Protein AF-A0A9D4TG53-F1 (afdb_monomer)

Nearest PDB structures (foldseek):
  3g8a-assembly1_A  TM=8.114E-01  e=2.431E-21  Thermus thermophilus HB8
  3g8b-assembly1_A  TM=7.994E-01  e=2.069E-20  Thermus thermophilus HB8
  3g8a-assembly3_C  TM=7.989E-01  e=4.225E-20  Thermus thermophilus HB8
  3g8a-assembly4_D  TM=7.946E-01  e=5.360E-20  Thermus thermophilus HB8
  3g89-assembly2_B  TM=7.272E-01  e=1.731E-20  Thermus thermophilus HB8

Structure (mmCIF, N/CA/C/O backbone):
data_AF-A0A9D4TG53-F1
#
_entry.id   AF-A0A9D4TG53-F1
#
loop_
_atom_site.group_PDB
_atom_site.id
_atom_site.type_symbol
_atom_site.label_atom_id
_atom_site.label_alt_id
_atom_site.label_comp_id
_atom_site.label_asym_id
_atom_site.label_entity_id
_atom_site.label_seq_id
_atom_site.pdbx_PDB_ins_code
_atom_site.Cartn_x
_atom_site.Cartn_y
_atom_site.Cartn_z
_atom_site.occupancy
_atom_site.B_iso_or_equiv
_atom_site.auth_seq_id
_atom_site.auth_comp_id
_atom_site.auth_asym_id
_atom_site.auth_atom_id
_atom_site.pdbx_PDB_model_num
ATOM 1 N N . MET A 1 1 ? 30.928 40.461 -30.492 1.00 39.03 1 MET A N 1
ATOM 2 C CA . MET A 1 1 ? 30.830 41.736 -29.739 1.00 39.03 1 MET A CA 1
ATOM 3 C C . MET A 1 1 ? 29.888 42.630 -30.537 1.00 39.03 1 MET A C 1
ATOM 5 O O . MET A 1 1 ? 30.157 42.756 -31.716 1.00 39.03 1 MET A O 1
ATOM 9 N N . SER A 1 2 ? 28.738 43.166 -30.120 1.00 33.91 2 SER A N 1
ATOM 10 C CA . SER A 1 2 ? 28.038 43.428 -28.845 1.00 33.91 2 SER A CA 1
ATOM 11 C C . SER A 1 2 ? 26.524 43.351 -29.153 1.00 33.91 2 SER A C 1
ATOM 13 O O . SER A 1 2 ? 26.125 43.756 -30.235 1.00 33.91 2 SER A O 1
ATOM 15 N N . ARG A 1 3 ? 25.652 42.659 -28.404 1.00 34.84 3 ARG A N 1
ATOM 16 C CA . ARG A 1 3 ? 25.005 43.000 -27.113 1.00 34.84 3 ARG A CA 1
ATOM 17 C C . ARG A 1 3 ? 24.403 44.415 -27.016 1.00 34.84 3 ARG A C 1
ATOM 19 O O . ARG A 1 3 ? 25.150 45.380 -27.110 1.00 34.84 3 ARG A O 1
ATOM 26 N N . ARG A 1 4 ? 23.121 44.437 -26.588 1.00 36.72 4 ARG A N 1
ATOM 27 C CA . ARG A 1 4 ? 22.271 45.521 -26.022 1.00 36.72 4 ARG A CA 1
ATOM 28 C C . ARG A 1 4 ? 21.241 46.089 -27.007 1.00 36.72 4 ARG A C 1
ATOM 30 O O . ARG A 1 4 ? 21.590 46.348 -28.140 1.00 36.72 4 ARG A O 1
ATOM 37 N N . LEU A 1 5 ? 19.986 46.372 -26.665 1.00 33.19 5 LEU A N 1
ATOM 38 C CA . LEU A 1 5 ? 19.139 46.245 -25.468 1.00 33.19 5 LEU A CA 1
ATOM 39 C C . LEU A 1 5 ? 17.782 46.789 -25.959 1.00 33.19 5 LEU A C 1
ATOM 41 O O . LEU A 1 5 ? 17.748 47.923 -26.425 1.00 33.19 5 LEU A O 1
ATOM 45 N N . LEU A 1 6 ? 16.677 46.050 -25.850 1.00 33.31 6 LEU A N 1
ATOM 46 C CA . LEU A 1 6 ? 15.351 46.675 -25.866 1.00 33.31 6 LEU A CA 1
ATOM 47 C C . LEU A 1 6 ? 14.556 46.137 -24.680 1.00 33.31 6 LEU A C 1
ATOM 49 O O . LEU A 1 6 ? 13.973 45.059 -24.711 1.00 33.31 6 LEU A O 1
ATOM 53 N N . ILE A 1 7 ? 14.631 46.901 -23.595 1.00 34.25 7 ILE A N 1
ATOM 54 C CA . ILE A 1 7 ? 13.816 46.761 -22.395 1.00 34.25 7 ILE A CA 1
ATOM 55 C C . ILE A 1 7 ? 12.457 47.385 -22.717 1.00 34.25 7 ILE A C 1
ATOM 57 O O . ILE A 1 7 ? 12.385 48.576 -23.019 1.00 34.25 7 ILE A O 1
ATOM 61 N N . ARG A 1 8 ? 11.376 46.611 -22.605 1.00 34.34 8 ARG A N 1
ATOM 62 C CA . ARG A 1 8 ? 10.037 47.153 -22.348 1.00 34.34 8 ARG A CA 1
ATOM 63 C C . ARG A 1 8 ? 9.450 46.482 -21.110 1.00 34.34 8 ARG A C 1
ATOM 65 O O . ARG A 1 8 ? 9.113 45.306 -21.108 1.00 34.34 8 ARG A O 1
ATOM 72 N N . SER A 1 9 ? 9.419 47.304 -20.066 1.00 34.66 9 SER A N 1
ATOM 73 C CA . SER A 1 9 ? 8.638 47.243 -18.832 1.00 34.66 9 SER A CA 1
ATOM 74 C C . SER A 1 9 ? 7.205 46.752 -19.042 1.00 34.66 9 SER A C 1
ATOM 76 O O . SER A 1 9 ? 6.518 47.299 -19.900 1.00 34.66 9 SER A O 1
ATOM 78 N N . LEU A 1 10 ? 6.749 45.828 -18.187 1.00 33.53 10 LEU A N 1
ATOM 79 C CA . LEU A 1 10 ? 5.356 45.745 -17.740 1.00 33.53 10 LEU A CA 1
ATOM 80 C C . LEU A 1 10 ? 5.290 45.240 -16.285 1.00 33.53 10 LEU A C 1
ATOM 82 O O . LEU A 1 10 ? 5.475 44.064 -15.998 1.00 33.53 10 LEU A O 1
ATOM 86 N N . ALA A 1 11 ? 5.041 46.207 -15.402 1.00 31.44 11 ALA A N 1
ATOM 87 C CA . ALA A 1 11 ? 4.152 46.167 -14.243 1.00 31.44 11 ALA A CA 1
ATOM 88 C C . ALA A 1 11 ? 4.216 44.968 -13.275 1.00 31.44 11 ALA A C 1
ATOM 90 O O . ALA A 1 11 ? 3.641 43.902 -13.487 1.00 31.44 11 ALA A O 1
ATOM 91 N N . GLN A 1 12 ? 4.786 45.273 -12.108 1.00 35.19 12 GLN A N 1
ATOM 92 C CA . GLN A 1 12 ? 4.443 44.703 -10.809 1.00 35.19 12 GLN A CA 1
ATOM 93 C C . GLN A 1 12 ? 2.921 44.528 -10.662 1.00 35.19 12 GLN A C 1
ATOM 95 O O . GLN A 1 12 ? 2.167 45.499 -10.738 1.00 35.19 12 GLN A O 1
ATOM 100 N N . ARG A 1 13 ? 2.472 43.304 -10.376 1.00 33.94 13 ARG A N 1
ATOM 101 C CA . ARG A 1 13 ? 1.203 43.080 -9.678 1.00 33.94 13 ARG A CA 1
ATOM 102 C C . ARG A 1 13 ? 1.522 42.678 -8.248 1.00 33.94 13 ARG A C 1
ATOM 104 O O . ARG A 1 13 ? 2.104 41.626 -8.006 1.00 33.94 13 ARG A O 1
ATOM 111 N N . ALA A 1 14 ? 1.169 43.571 -7.330 1.00 32.25 14 ALA A N 1
ATOM 112 C CA . ALA A 1 14 ? 1.178 43.337 -5.899 1.00 32.25 14 ALA A CA 1
ATOM 113 C C . ALA A 1 14 ? 0.245 42.164 -5.561 1.00 32.25 14 ALA A C 1
ATOM 115 O O . ALA A 1 14 ? -0.911 42.141 -5.989 1.00 32.25 14 ALA A O 1
ATOM 116 N N . ALA A 1 15 ? 0.759 41.194 -4.808 1.00 34.25 15 ALA A N 1
ATOM 117 C CA . ALA A 1 15 ? -0.053 40.172 -4.166 1.00 34.25 15 ALA A CA 1
ATOM 118 C C . ALA A 1 15 ? -0.852 40.823 -3.025 1.00 34.25 15 ALA A C 1
ATOM 120 O O . ALA A 1 15 ? -0.288 41.544 -2.202 1.00 34.25 15 ALA A O 1
ATOM 121 N N . ALA A 1 16 ? -2.165 40.598 -3.004 1.00 36.31 16 ALA A N 1
ATOM 122 C CA . ALA A 1 16 ? -3.028 41.028 -1.910 1.00 36.31 16 ALA A CA 1
ATOM 123 C C . ALA A 1 16 ? -2.732 40.204 -0.637 1.00 36.31 16 ALA A C 1
ATOM 125 O O . ALA A 1 16 ? -2.407 39.019 -0.753 1.00 36.31 16 ALA A O 1
ATOM 126 N N . PRO A 1 17 ? -2.832 40.795 0.569 1.00 35.06 17 PRO A N 1
ATOM 127 C CA . PRO A 1 17 ? -2.540 40.093 1.813 1.00 35.06 17 PRO A CA 1
ATOM 128 C C . PRO A 1 17 ? -3.632 39.062 2.119 1.00 35.06 17 PRO A C 1
ATOM 130 O O . PRO A 1 17 ? -4.820 39.383 2.128 1.00 35.06 17 PRO A O 1
ATOM 133 N N . ALA A 1 18 ? -3.220 37.823 2.384 1.00 34.84 18 ALA A N 1
ATOM 134 C CA . ALA A 1 18 ? -4.103 36.773 2.867 1.00 34.84 18 ALA A CA 1
ATOM 135 C C . ALA A 1 18 ? -4.581 37.108 4.289 1.00 34.84 18 ALA A C 1
ATOM 137 O O . ALA A 1 18 ? -3.778 37.304 5.202 1.00 34.84 18 ALA A O 1
ATOM 138 N N . THR A 1 19 ? -5.896 37.191 4.470 1.00 32.72 19 THR A N 1
ATOM 139 C CA . THR A 1 19 ? -6.546 37.270 5.781 1.00 32.72 19 THR A CA 1
ATOM 140 C C . THR A 1 19 ? -6.352 35.941 6.525 1.00 32.72 19 THR A C 1
ATOM 142 O O . THR A 1 19 ? -6.576 34.892 5.919 1.00 32.72 19 THR A O 1
ATOM 145 N N . PRO A 1 20 ? -5.951 35.936 7.810 1.00 47.31 20 PRO A N 1
ATOM 146 C CA . PRO A 1 20 ? -5.879 34.714 8.597 1.00 47.31 20 PRO A CA 1
ATOM 147 C C . PRO A 1 20 ? -7.230 34.407 9.264 1.00 47.31 20 PRO A C 1
ATOM 149 O O . PRO A 1 20 ? -8.046 35.302 9.475 1.00 47.31 20 PRO A O 1
ATOM 152 N N . CYS A 1 21 ? -7.383 33.143 9.661 1.00 30.41 21 CYS A N 1
ATOM 153 C CA . CYS A 1 21 ? -8.461 32.549 10.463 1.00 30.41 21 CYS A CA 1
ATOM 154 C C . CYS A 1 21 ? -9.682 32.013 9.705 1.00 30.41 21 CYS A C 1
ATOM 156 O O . CYS A 1 21 ? -10.695 32.683 9.524 1.00 30.41 21 CYS A O 1
ATOM 158 N N . THR A 1 22 ? -9.651 30.706 9.448 1.00 30.12 22 THR A N 1
ATOM 159 C CA . THR A 1 22 ? -10.758 29.814 9.825 1.00 30.12 22 THR A CA 1
ATOM 160 C C . THR A 1 22 ? -10.152 28.449 10.162 1.00 30.12 22 THR A C 1
ATOM 162 O O . THR A 1 22 ? -9.287 27.975 9.427 1.00 30.12 22 THR A O 1
ATOM 165 N N . GLU A 1 23 ? -10.518 27.865 11.306 1.00 38.59 23 GLU A N 1
ATOM 166 C CA . GLU A 1 23 ? -10.096 26.519 11.718 1.00 38.59 23 GLU A CA 1
ATOM 167 C C . GLU A 1 23 ? -10.363 25.521 10.584 1.00 38.59 23 GLU A C 1
ATOM 169 O O . GLU A 1 23 ? -11.484 25.411 10.083 1.00 38.59 23 GLU A O 1
ATOM 174 N N . ALA A 1 24 ? -9.310 24.841 10.130 1.00 34.06 24 ALA A N 1
ATOM 175 C CA . ALA A 1 24 ? -9.389 23.930 9.003 1.00 34.06 24 ALA A CA 1
ATOM 176 C C . ALA A 1 24 ? -10.156 22.666 9.412 1.00 34.06 24 ALA A C 1
ATOM 178 O O . ALA A 1 24 ? -9.637 21.820 10.139 1.00 34.06 24 ALA A O 1
ATOM 179 N N . ALA A 1 25 ? -11.386 22.525 8.919 1.00 35.62 25 ALA A N 1
ATOM 180 C CA . ALA A 1 25 ? -12.036 21.223 8.837 1.00 35.62 25 ALA A CA 1
ATOM 181 C C . ALA A 1 25 ? -11.117 20.239 8.073 1.00 35.62 25 ALA A C 1
ATOM 183 O O . ALA A 1 25 ? -10.440 20.665 7.128 1.00 35.62 25 ALA A O 1
ATOM 184 N N . PRO A 1 26 ? -11.057 18.946 8.450 1.00 44.44 26 PRO A N 1
ATOM 185 C CA . PRO A 1 26 ? -10.172 17.989 7.792 1.00 44.44 26 PRO A CA 1
ATOM 186 C C . PRO A 1 26 ? -10.522 17.867 6.303 1.00 44.44 26 PRO A C 1
ATOM 188 O O . PRO A 1 26 ? -11.686 17.733 5.921 1.00 44.44 26 PRO A O 1
ATOM 191 N N . LYS A 1 27 ? -9.490 17.949 5.456 1.00 55.72 27 LYS A N 1
ATOM 192 C CA . LYS A 1 27 ? -9.596 18.139 4.000 1.00 55.72 27 LYS A CA 1
ATOM 193 C C . LYS A 1 27 ? -10.115 16.916 3.224 1.00 55.72 27 LYS A C 1
ATOM 195 O O . LYS A 1 27 ? -10.397 17.039 2.037 1.00 55.72 27 LYS A O 1
ATOM 200 N N . PHE A 1 28 ? -10.332 15.768 3.874 1.00 54.41 28 PHE A N 1
ATOM 201 C CA . PHE A 1 28 ? -10.857 14.551 3.244 1.00 54.41 28 PHE A CA 1
ATOM 202 C C . PHE A 1 28 ? -11.996 13.898 4.057 1.00 54.41 28 PHE A C 1
ATOM 204 O O . PHE A 1 28 ? -11.806 12.922 4.769 1.00 54.41 28 PHE A O 1
ATOM 211 N N . VAL A 1 29 ? -13.212 14.402 3.801 1.00 60.78 29 VAL A N 1
ATOM 212 C CA . VAL A 1 29 ? -14.513 13.689 3.776 1.00 60.78 29 VAL A CA 1
ATOM 213 C C . VAL A 1 29 ? -15.282 13.464 5.096 1.00 60.78 29 VAL A C 1
ATOM 215 O O . VAL A 1 29 ? -14.841 12.794 6.023 1.00 60.78 29 VAL A O 1
ATOM 218 N N . ASN A 1 30 ? -16.549 13.911 5.072 1.00 73.44 30 ASN A N 1
ATOM 219 C CA . ASN A 1 30 ? -17.684 13.340 5.813 1.00 73.44 30 ASN A CA 1
ATOM 220 C C . ASN A 1 30 ? -17.886 11.876 5.376 1.00 73.44 30 ASN A C 1
ATOM 222 O O . ASN A 1 30 ? -18.690 11.591 4.484 1.00 73.44 30 ASN A O 1
ATOM 226 N N . LEU A 1 31 ? -17.105 10.944 5.924 1.00 86.75 31 LEU A N 1
ATOM 227 C CA . LEU A 1 31 ? -17.289 9.520 5.635 1.00 86.75 31 LEU A CA 1
ATOM 228 C C . LEU A 1 31 ? -18.647 9.056 6.198 1.00 86.75 31 LEU A C 1
ATOM 230 O O . LEU A 1 31 ? -19.110 9.622 7.190 1.00 86.75 31 LEU A O 1
ATOM 234 N N . PRO A 1 32 ? -19.306 8.040 5.617 1.00 93.31 32 PRO A N 1
ATOM 235 C CA . PRO A 1 32 ? -20.440 7.385 6.258 1.00 93.31 32 PRO A CA 1
ATOM 236 C C . PRO A 1 32 ? -20.108 6.990 7.701 1.00 93.31 32 PRO A C 1
ATOM 238 O O . PRO A 1 32 ? -18.980 6.591 7.990 1.00 93.31 32 PRO A O 1
ATOM 241 N N . ALA A 1 33 ? -21.094 7.067 8.598 1.00 93.38 33 ALA A N 1
ATOM 242 C CA . ALA A 1 33 ? -20.892 6.799 10.025 1.00 93.38 33 ALA A CA 1
ATOM 243 C C . ALA A 1 33 ? -20.257 5.422 10.288 1.00 93.38 33 ALA A C 1
ATOM 245 O O . ALA A 1 33 ? -19.400 5.299 11.154 1.00 93.38 33 ALA A O 1
ATOM 246 N N . GLU A 1 34 ? -20.621 4.411 9.498 1.00 95.12 34 GLU A N 1
ATOM 247 C CA . GLU A 1 34 ? -20.023 3.075 9.564 1.00 95.12 34 GLU A CA 1
ATOM 248 C C . GLU A 1 34 ? -18.513 3.103 9.275 1.00 95.12 34 GLU A C 1
ATOM 250 O O . GLU A 1 34 ? -17.728 2.590 10.064 1.00 95.12 34 GLU A O 1
ATOM 255 N N . GLN A 1 35 ? -18.079 3.780 8.207 1.00 95.94 35 GLN A N 1
ATOM 256 C CA . GLN A 1 35 ? -16.657 3.898 7.866 1.00 95.94 35 GLN A CA 1
ATOM 257 C C . GLN A 1 35 ? -15.879 4.694 8.921 1.00 95.94 35 GLN A C 1
ATOM 259 O O . GLN A 1 35 ? -14.744 4.341 9.238 1.00 95.94 35 GLN A O 1
ATOM 264 N N . GLN A 1 36 ? -16.488 5.734 9.504 1.00 94.75 36 GLN A N 1
ATOM 265 C CA . GLN A 1 36 ? -15.882 6.467 10.622 1.00 94.75 36 GLN A CA 1
ATOM 266 C C . GLN A 1 36 ? -15.680 5.554 11.837 1.00 94.75 36 GLN A C 1
ATOM 268 O O . GLN A 1 36 ? -14.584 5.505 12.385 1.00 94.75 36 GLN A O 1
ATOM 273 N N . GLN A 1 37 ? -16.695 4.764 12.201 1.00 96.38 37 GLN A N 1
ATOM 274 C CA . GLN A 1 37 ? -16.608 3.800 13.303 1.00 96.38 37 GLN A CA 1
ATOM 275 C C . GLN A 1 37 ? -15.532 2.734 13.058 1.00 96.38 37 GLN A C 1
ATOM 277 O O . GLN A 1 37 ? -14.795 2.383 13.979 1.00 96.38 37 GLN A O 1
ATOM 282 N N . GLN A 1 38 ? -15.396 2.247 11.822 1.00 98.06 38 GLN A N 1
ATOM 283 C CA . GLN A 1 38 ? -14.341 1.299 11.452 1.00 98.06 38 GLN A CA 1
ATOM 284 C C . GLN A 1 38 ? -12.943 1.916 11.582 1.00 98.06 38 GLN A C 1
ATOM 286 O O . GLN A 1 38 ? -12.033 1.271 12.108 1.00 98.06 38 GLN A O 1
ATOM 291 N N . ILE A 1 39 ? -12.765 3.169 11.141 1.00 97.19 39 ILE A N 1
ATOM 292 C CA . ILE A 1 39 ? -11.502 3.903 11.310 1.00 97.19 39 ILE A CA 1
ATOM 293 C C . ILE A 1 39 ? -11.210 4.114 12.795 1.00 97.19 39 ILE A C 1
ATOM 295 O O . ILE A 1 39 ? -10.086 3.867 13.225 1.00 97.19 39 ILE A O 1
ATOM 299 N N . ASP A 1 40 ? -12.201 4.511 13.589 1.00 96.38 40 ASP A N 1
ATOM 300 C CA . ASP A 1 40 ? -12.030 4.728 15.025 1.00 96.38 40 ASP A CA 1
ATOM 301 C C . ASP A 1 40 ? -11.616 3.450 15.759 1.00 96.38 40 ASP A C 1
ATOM 303 O O . ASP A 1 40 ? -10.675 3.493 16.556 1.00 96.38 40 ASP A O 1
ATOM 307 N N . ALA A 1 41 ? -12.257 2.318 15.452 1.00 97.94 41 ALA A N 1
ATOM 308 C CA . ALA A 1 41 ? -11.906 1.013 16.009 1.00 97.94 41 ALA A CA 1
ATOM 309 C C . ALA A 1 41 ? -10.484 0.582 15.608 1.00 97.94 41 ALA A C 1
ATOM 311 O O . ALA A 1 41 ? -9.716 0.079 16.433 1.00 97.94 41 ALA A O 1
ATOM 312 N N . TYR A 1 42 ? -10.096 0.831 14.354 1.00 98.25 42 TYR A N 1
ATOM 313 C CA . TYR A 1 42 ? -8.726 0.627 13.891 1.00 98.25 42 TYR A CA 1
ATOM 314 C C . TYR A 1 42 ? -7.724 1.500 14.666 1.00 98.25 42 TYR A C 1
ATOM 316 O O . TYR A 1 42 ? -6.696 0.994 15.126 1.00 98.25 42 TYR A O 1
ATOM 324 N N . LEU A 1 43 ? -8.013 2.794 14.837 1.00 97.31 43 LEU A N 1
ATOM 325 C CA . LEU A 1 43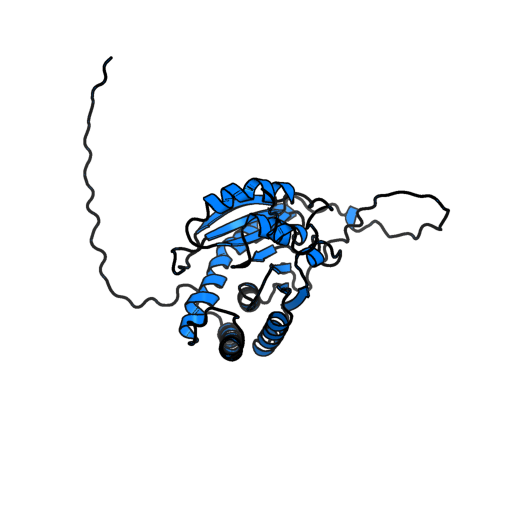 ? -7.129 3.734 15.527 1.00 97.31 43 LEU A CA 1
ATOM 326 C C . LEU A 1 43 ? -6.979 3.406 17.018 1.00 97.31 43 LEU A C 1
ATOM 328 O O . LEU A 1 43 ? -5.876 3.544 17.548 1.00 97.31 43 LEU A O 1
ATOM 332 N N . ASP A 1 44 ? -8.030 2.916 17.681 1.00 97.12 44 ASP A N 1
ATOM 333 C CA . ASP A 1 44 ? -7.948 2.424 19.064 1.00 97.12 44 ASP A CA 1
ATOM 334 C C . ASP A 1 44 ? -6.915 1.301 19.205 1.00 97.12 44 ASP A C 1
ATOM 336 O O . ASP A 1 44 ? -6.009 1.362 20.045 1.00 97.12 44 ASP A O 1
ATOM 340 N N . ILE A 1 45 ? -7.006 0.291 18.336 1.00 97.00 45 ILE A N 1
ATOM 341 C CA . ILE A 1 45 ? -6.069 -0.836 18.330 1.00 97.00 45 ILE A CA 1
ATOM 342 C C . ILE A 1 45 ? -4.662 -0.381 17.946 1.00 97.00 45 ILE A C 1
ATOM 344 O O . ILE A 1 45 ? -3.686 -0.816 18.567 1.00 97.00 45 ILE A O 1
ATOM 348 N N . LEU A 1 46 ? -4.541 0.514 16.962 1.00 97.25 46 LEU A N 1
ATOM 349 C CA . LEU A 1 46 ? -3.265 1.087 16.543 1.00 97.25 46 LEU A CA 1
ATOM 350 C C . LEU A 1 46 ? -2.551 1.763 17.710 1.00 97.25 46 LEU A C 1
ATOM 352 O O . LEU A 1 46 ? -1.399 1.427 17.986 1.00 97.25 46 LEU A O 1
ATOM 356 N N . LEU A 1 47 ? -3.220 2.685 18.404 1.00 96.19 47 LEU A N 1
ATOM 357 C CA . LEU A 1 47 ? -2.620 3.453 19.494 1.00 96.19 47 LEU A CA 1
ATOM 358 C C . LEU A 1 47 ? -2.280 2.567 20.695 1.00 96.19 47 LEU A C 1
ATOM 360 O O . LEU A 1 47 ? -1.204 2.719 21.277 1.00 96.19 47 LEU A O 1
ATOM 364 N N . GLU A 1 48 ? -3.129 1.595 21.039 1.00 96.06 48 GLU A N 1
ATOM 365 C CA . GLU A 1 48 ? -2.831 0.651 22.122 1.00 96.06 48 GLU A CA 1
ATOM 366 C C . GLU A 1 48 ? -1.603 -0.212 21.807 1.00 96.06 48 GLU A C 1
ATOM 368 O O . GLU A 1 48 ? -0.704 -0.358 22.641 1.00 96.06 48 GLU A O 1
ATOM 373 N N . TRP A 1 49 ? -1.509 -0.754 20.592 1.00 96.56 49 TRP A N 1
ATOM 374 C CA . TRP A 1 49 ? -0.360 -1.572 20.206 1.00 96.56 49 TRP A CA 1
ATOM 375 C C . TRP A 1 49 ? 0.905 -0.739 19.996 1.00 96.56 49 TRP A C 1
ATOM 377 O O . TRP A 1 49 ? 2.003 -1.233 20.275 1.00 96.56 49 TRP A O 1
ATOM 387 N N . ASN A 1 50 ? 0.781 0.527 19.581 1.00 95.44 50 ASN A N 1
ATOM 388 C CA . ASN A 1 50 ? 1.921 1.424 19.383 1.00 95.44 50 ASN A CA 1
ATOM 389 C C . ASN A 1 50 ? 2.667 1.740 20.697 1.00 95.44 50 ASN A C 1
ATOM 391 O O . ASN A 1 50 ? 3.860 2.039 20.680 1.00 95.44 50 ASN A O 1
ATOM 395 N N . LYS A 1 51 ? 2.018 1.572 21.861 1.00 93.94 51 LYS A N 1
ATOM 396 C CA . LYS A 1 51 ? 2.683 1.645 23.181 1.00 93.94 51 LYS A CA 1
ATOM 397 C C . LYS A 1 51 ? 3.748 0.558 23.367 1.00 93.94 51 LYS A C 1
ATOM 399 O O . LYS A 1 51 ? 4.693 0.734 24.132 1.00 93.94 51 LYS A O 1
ATOM 404 N N . LYS A 1 52 ? 3.581 -0.587 22.696 1.00 92.50 52 LYS A N 1
ATOM 405 C CA . LYS A 1 52 ? 4.413 -1.795 22.854 1.00 92.50 52 LYS A CA 1
ATOM 406 C C . LYS A 1 52 ? 5.251 -2.100 21.609 1.00 92.50 52 LYS A C 1
ATOM 408 O O . LYS A 1 52 ? 6.249 -2.816 21.701 1.00 92.50 52 LYS A O 1
ATOM 413 N N . LEU A 1 53 ? 4.858 -1.579 20.447 1.00 90.56 53 LEU A N 1
ATOM 414 C CA . LEU A 1 53 ? 5.493 -1.801 19.150 1.00 90.56 53 LEU A CA 1
ATOM 415 C C . LEU A 1 53 ? 5.696 -0.473 18.417 1.00 90.56 53 LEU A C 1
ATOM 417 O O . LEU A 1 53 ? 4.838 0.389 18.447 1.00 90.56 53 LEU A O 1
ATOM 421 N N . ASN A 1 54 ? 6.788 -0.337 17.667 1.00 90.12 54 ASN A N 1
ATOM 422 C CA . ASN A 1 54 ? 7.002 0.833 16.809 1.00 90.12 54 ASN A CA 1
ATOM 423 C C . ASN A 1 54 ? 6.237 0.651 15.480 1.00 90.12 54 ASN A C 1
ATOM 425 O O . ASN A 1 54 ? 6.842 0.262 14.474 1.00 90.12 54 ASN A O 1
ATOM 429 N N . LEU A 1 55 ? 4.912 0.836 15.503 1.00 89.56 55 LEU A N 1
ATOM 430 C CA . LEU A 1 55 ? 4.035 0.716 14.328 1.00 89.56 55 LEU A CA 1
ATOM 431 C C . LEU A 1 55 ? 3.986 2.027 13.538 1.00 89.56 55 LEU A C 1
ATOM 433 O O . LEU A 1 55 ? 4.128 2.016 12.317 1.00 89.56 55 LEU A O 1
ATOM 437 N N . ILE A 1 56 ? 3.846 3.140 14.255 1.00 90.06 56 ILE A N 1
ATOM 438 C CA . ILE A 1 56 ? 3.909 4.512 13.742 1.00 90.06 56 ILE A CA 1
ATOM 439 C C . ILE A 1 56 ? 4.873 5.344 14.606 1.00 90.06 56 ILE A C 1
ATOM 441 O O . ILE A 1 56 ? 5.526 4.815 15.510 1.00 90.06 56 ILE A O 1
ATOM 445 N N . SER A 1 57 ? 5.011 6.644 14.321 1.00 87.62 57 SER A N 1
ATOM 446 C CA . SER A 1 57 ? 5.833 7.531 15.156 1.00 87.62 57 SER A CA 1
ATOM 447 C C . SER A 1 57 ? 5.358 7.486 16.611 1.00 87.62 57 SER A C 1
ATOM 449 O O . SER A 1 57 ? 4.166 7.605 16.878 1.00 87.62 57 SER A O 1
ATOM 451 N N . ARG A 1 58 ? 6.293 7.354 17.561 1.00 84.38 58 ARG A N 1
ATOM 452 C CA . ARG A 1 58 ? 5.986 7.342 19.005 1.00 84.38 58 ARG A CA 1
ATOM 453 C C . ARG A 1 58 ? 5.406 8.661 19.514 1.00 84.38 58 ARG A C 1
ATOM 455 O O . ARG A 1 58 ? 4.836 8.675 20.594 1.00 84.38 58 ARG A O 1
ATOM 462 N N . ALA A 1 59 ? 5.587 9.744 18.760 1.00 83.12 59 ALA A N 1
ATOM 463 C CA . ALA A 1 59 ? 5.005 11.039 19.089 1.00 83.12 59 ALA A CA 1
ATOM 464 C C . ALA A 1 59 ? 3.480 11.053 18.911 1.00 83.12 59 ALA A C 1
ATOM 466 O O . ALA A 1 59 ? 2.822 11.866 19.539 1.00 83.12 59 ALA A O 1
ATOM 467 N N . VAL A 1 60 ? 2.933 10.145 18.093 1.00 86.31 60 VAL A N 1
ATOM 468 C CA . VAL A 1 60 ? 1.496 10.062 17.836 1.00 86.31 60 VAL A CA 1
ATOM 469 C C . VAL A 1 60 ? 0.838 9.246 18.942 1.00 86.31 60 VAL A C 1
ATOM 471 O O . VAL A 1 60 ? 0.924 8.013 18.949 1.00 86.31 60 VAL A O 1
ATOM 474 N N . THR A 1 61 ? 0.206 9.941 19.886 1.00 87.62 61 THR A N 1
ATOM 475 C CA . THR A 1 61 ? -0.489 9.329 21.032 1.00 87.62 61 THR A CA 1
ATOM 476 C C . THR A 1 61 ? -1.998 9.528 21.002 1.00 87.62 61 THR A C 1
ATOM 478 O O . THR A 1 61 ? -2.716 8.749 21.621 1.00 87.62 61 THR A O 1
ATOM 481 N N . GLU A 1 62 ? -2.477 10.525 20.260 1.00 91.44 62 GLU A N 1
ATOM 482 C CA . GLU A 1 62 ? -3.889 10.896 20.191 1.00 91.44 62 GLU A CA 1
ATOM 483 C C . GLU A 1 62 ? -4.530 10.469 18.868 1.00 91.44 62 GLU A C 1
ATOM 485 O O . GLU A 1 62 ? -3.890 10.479 17.810 1.00 91.44 62 GLU A O 1
ATOM 490 N N . LYS A 1 63 ? -5.830 10.146 18.908 1.00 92.19 63 LYS A N 1
ATOM 491 C CA . LYS A 1 63 ? -6.591 9.771 17.705 1.00 92.19 63 LYS A CA 1
ATOM 492 C C . LYS A 1 63 ? -6.606 10.873 16.657 1.00 92.19 63 LYS A C 1
ATOM 494 O O . LYS A 1 63 ? -6.419 10.573 15.486 1.00 92.19 63 LYS A O 1
ATOM 499 N N . SER A 1 64 ? -6.800 12.127 17.061 1.00 89.31 64 SER A N 1
ATOM 500 C CA . SER A 1 64 ? -6.850 13.272 16.141 1.00 89.31 64 SER A CA 1
ATOM 501 C C . SER A 1 64 ? -5.555 13.419 15.338 1.00 89.31 64 SER A C 1
ATOM 503 O O . SER A 1 64 ? -5.584 13.640 14.129 1.00 89.31 64 SER A O 1
ATOM 505 N N . GLU A 1 65 ? -4.410 13.219 15.991 1.00 89.94 65 GLU A N 1
ATOM 506 C CA . GLU A 1 65 ? -3.105 13.252 15.339 1.00 89.94 65 GLU A CA 1
ATOM 507 C C . GLU A 1 65 ? -2.891 12.035 14.430 1.00 89.94 65 GLU A C 1
ATOM 509 O O . GLU A 1 65 ? -2.393 12.181 13.312 1.00 89.94 65 GLU A O 1
ATOM 514 N N . ALA A 1 66 ? -3.297 10.841 14.874 1.00 91.75 66 ALA A N 1
ATOM 515 C CA . ALA A 1 66 ? -3.254 9.646 14.039 1.00 91.75 66 ALA A CA 1
ATOM 516 C C . ALA A 1 66 ? -4.142 9.796 12.794 1.00 91.75 66 ALA A C 1
ATOM 518 O O . ALA A 1 66 ? -3.741 9.394 11.703 1.00 91.75 66 ALA A O 1
ATOM 519 N N . TYR A 1 67 ? -5.303 10.433 12.934 1.00 92.12 67 TYR A N 1
ATOM 520 C CA . TYR A 1 67 ? -6.203 10.740 11.831 1.00 92.12 67 TYR A CA 1
ATOM 521 C C . TYR A 1 67 ? -5.503 11.637 10.807 1.00 92.12 67 TYR A C 1
ATOM 523 O O . TYR A 1 67 ? -5.259 11.218 9.675 1.00 92.12 67 TYR A O 1
ATOM 531 N N . SER A 1 68 ? -5.052 12.813 11.245 1.00 87.38 68 SER A N 1
ATOM 532 C CA . SER A 1 68 ? -4.428 13.802 10.362 1.00 87.38 68 SER A CA 1
ATOM 533 C C . SER A 1 68 ? -3.147 13.291 9.692 1.00 87.38 68 SER A C 1
ATOM 535 O O . SER A 1 68 ? -2.916 13.543 8.516 1.00 87.38 68 SER A O 1
ATOM 537 N N . ARG A 1 69 ? -2.302 12.534 10.402 1.00 88.31 69 ARG A N 1
ATOM 538 C CA . ARG A 1 69 ? -1.000 12.098 9.863 1.00 88.31 69 ARG A CA 1
ATOM 539 C C . ARG A 1 69 ? -1.039 10.786 9.086 1.00 88.31 69 ARG A C 1
ATOM 541 O O . ARG A 1 69 ? -0.037 10.416 8.464 1.00 88.31 69 ARG A O 1
ATOM 548 N N . HIS A 1 70 ? -2.094 9.986 9.221 1.00 92.06 70 HIS A N 1
ATOM 549 C CA . HIS A 1 70 ? -2.121 8.627 8.672 1.00 92.06 70 HIS A CA 1
ATOM 550 C C . HIS A 1 70 ? -3.382 8.311 7.890 1.00 92.06 70 HIS A C 1
ATOM 552 O O . HIS A 1 70 ? -3.267 7.708 6.820 1.00 92.06 70 HIS A O 1
ATOM 558 N N . VAL A 1 71 ? -4.551 8.695 8.398 1.00 92.94 71 VAL A N 1
ATOM 559 C CA . VAL A 1 71 ? -5.810 8.508 7.674 1.00 92.94 71 VAL A CA 1
ATOM 560 C C . VAL A 1 71 ? -5.835 9.462 6.487 1.00 92.94 71 VAL A C 1
ATOM 562 O O . VAL A 1 71 ? -5.888 8.984 5.355 1.00 92.94 71 VAL A O 1
ATOM 565 N N . ASP A 1 72 ? -5.650 10.763 6.715 1.00 91.00 72 ASP A N 1
ATOM 566 C CA . ASP A 1 72 ? -5.666 11.766 5.641 1.00 91.00 72 ASP A CA 1
ATOM 567 C C . ASP A 1 72 ? -4.560 11.505 4.605 1.00 91.00 72 ASP A C 1
ATOM 569 O O . ASP A 1 72 ? -4.834 11.488 3.408 1.00 91.00 72 ASP A O 1
ATOM 573 N N . ASP A 1 73 ? -3.339 11.168 5.043 1.00 90.75 73 ASP A N 1
ATOM 574 C CA . ASP A 1 73 ? -2.236 10.764 4.150 1.00 90.75 73 ASP A CA 1
ATOM 575 C C . ASP A 1 73 ? -2.608 9.565 3.256 1.00 90.75 73 ASP A C 1
ATOM 577 O O . ASP A 1 73 ? -2.172 9.482 2.106 1.00 90.75 73 ASP A O 1
ATOM 581 N N . SER A 1 74 ? -3.390 8.613 3.774 1.00 94.56 74 SER A N 1
ATOM 582 C CA . SER A 1 74 ? -3.833 7.444 3.004 1.00 94.56 74 SER A CA 1
ATOM 583 C C . SER A 1 74 ? -4.967 7.801 2.042 1.00 94.56 74 SER A C 1
ATOM 585 O O . SER A 1 74 ? -4.961 7.348 0.896 1.00 94.56 74 SER A O 1
ATOM 587 N N . LEU A 1 75 ? -5.916 8.634 2.482 1.00 93.75 75 LEU A N 1
ATOM 588 C CA . LEU A 1 75 ? -7.038 9.111 1.669 1.00 93.75 75 LEU A CA 1
ATOM 589 C C . LEU A 1 75 ? -6.579 10.021 0.529 1.00 93.75 75 LEU A C 1
ATOM 591 O O . LEU A 1 75 ? -7.119 9.933 -0.574 1.00 93.75 75 LEU A O 1
ATOM 595 N N . ALA A 1 76 ? -5.541 10.825 0.749 1.00 92.56 76 ALA A N 1
ATOM 596 C CA . ALA A 1 76 ? -4.976 11.718 -0.257 1.00 92.56 76 ALA A CA 1
ATOM 597 C C . ALA A 1 76 ? -4.461 10.969 -1.504 1.00 92.56 76 ALA A C 1
ATOM 599 O O . ALA A 1 76 ? -4.379 11.546 -2.586 1.00 92.56 76 ALA A O 1
ATOM 600 N N . LEU A 1 77 ? -4.167 9.666 -1.397 1.00 93.62 77 LEU A N 1
ATOM 601 C CA . LEU A 1 77 ? -3.769 8.833 -2.538 1.00 93.62 77 LEU A CA 1
ATOM 602 C C . LEU A 1 77 ? -4.945 8.433 -3.442 1.00 93.62 77 LEU A C 1
ATOM 604 O O . LEU A 1 77 ? -4.719 8.107 -4.610 1.00 93.62 77 LEU A O 1
ATOM 608 N N . LEU A 1 78 ? -6.186 8.444 -2.938 1.00 94.00 78 LEU A N 1
ATOM 609 C CA . LEU A 1 78 ? -7.357 7.928 -3.657 1.00 94.00 78 LEU A CA 1
ATOM 610 C C . LEU A 1 78 ? -7.576 8.585 -5.022 1.00 94.00 78 LEU A C 1
ATOM 612 O O . LEU A 1 78 ? -7.740 7.839 -5.984 1.00 94.00 78 LEU A O 1
ATOM 616 N N . PRO A 1 79 ? -7.520 9.924 -5.183 1.00 93.38 79 PRO A N 1
ATOM 617 C CA . PRO A 1 79 ? -7.739 10.533 -6.494 1.00 93.38 79 PRO A CA 1
ATOM 618 C C . PRO A 1 79 ? -6.738 10.051 -7.552 1.00 93.38 79 PRO A C 1
ATOM 620 O O . PRO A 1 79 ? -7.111 9.844 -8.708 1.00 93.38 79 PRO A O 1
ATOM 623 N N . ALA A 1 80 ? -5.475 9.855 -7.164 1.00 94.19 80 ALA A N 1
ATOM 624 C CA . ALA A 1 80 ? -4.434 9.348 -8.052 1.00 94.19 80 ALA A CA 1
ATOM 625 C C . ALA A 1 80 ? -4.662 7.866 -8.396 1.00 94.19 80 ALA A C 1
ATOM 627 O O . ALA A 1 80 ? -4.580 7.466 -9.560 1.00 94.19 80 ALA A O 1
ATOM 628 N N . ILE A 1 81 ? -5.023 7.060 -7.393 1.00 95.94 81 ILE A N 1
ATOM 629 C CA . ILE A 1 81 ? -5.356 5.644 -7.572 1.00 95.94 81 ILE A CA 1
ATOM 630 C C . ILE A 1 81 ? -6.577 5.475 -8.491 1.00 95.94 81 ILE A C 1
ATOM 632 O O . ILE A 1 81 ? -6.521 4.694 -9.442 1.00 95.94 81 ILE A O 1
ATOM 636 N N . ASP A 1 82 ? -7.653 6.227 -8.256 1.00 94.38 82 ASP A N 1
ATOM 637 C CA . ASP A 1 82 ? -8.893 6.155 -9.032 1.00 94.38 82 ASP A CA 1
ATOM 638 C C . ASP A 1 82 ? -8.644 6.516 -10.506 1.00 94.38 82 ASP A C 1
ATOM 640 O O . ASP A 1 82 ? -9.161 5.841 -11.403 1.00 94.38 82 ASP A O 1
ATOM 644 N N . ARG A 1 83 ? -7.778 7.506 -10.784 1.00 93.75 83 ARG A N 1
ATOM 645 C CA . ARG A 1 83 ? -7.319 7.818 -12.151 1.00 93.75 83 ARG A CA 1
ATOM 646 C C . ARG A 1 83 ? -6.589 6.639 -12.797 1.00 93.75 83 ARG A C 1
ATOM 648 O O . ARG A 1 83 ? -6.915 6.283 -13.931 1.00 93.75 83 ARG A O 1
ATOM 655 N N . CYS A 1 84 ? -5.640 6.014 -12.098 1.00 93.81 84 CYS A N 1
ATOM 656 C CA . CYS A 1 84 ? -4.917 4.843 -12.609 1.00 93.81 84 CYS A CA 1
ATOM 657 C C . CYS A 1 84 ? -5.859 3.667 -12.918 1.00 93.81 84 CYS A C 1
ATOM 659 O O . CYS A 1 84 ? -5.782 3.069 -13.993 1.00 93.81 84 CYS A O 1
ATOM 661 N N . LEU A 1 85 ? -6.785 3.355 -12.009 1.00 93.19 85 LEU A N 1
ATOM 662 C CA . LEU A 1 85 ? -7.752 2.269 -12.191 1.00 93.19 85 LEU A CA 1
ATOM 663 C C . LEU A 1 85 ? -8.759 2.570 -13.314 1.00 93.19 85 LEU A C 1
ATOM 665 O O . LEU A 1 85 ? -9.138 1.672 -14.067 1.00 93.19 85 LEU A O 1
ATOM 669 N N . ALA A 1 86 ? -9.177 3.828 -13.483 1.00 91.25 86 ALA A N 1
ATOM 670 C CA . ALA A 1 86 ? -10.007 4.242 -14.614 1.00 91.25 86 ALA A CA 1
ATOM 671 C C . ALA A 1 86 ? -9.278 4.065 -15.958 1.00 91.25 86 ALA A C 1
ATOM 673 O O . ALA A 1 86 ? -9.835 3.464 -16.877 1.00 91.25 86 ALA A O 1
ATOM 674 N N . GLN A 1 87 ? -8.016 4.498 -16.051 1.00 87.31 87 GLN A N 1
ATOM 675 C CA . GLN A 1 87 ? -7.180 4.299 -17.243 1.00 87.31 87 GLN A CA 1
ATOM 676 C C . GLN A 1 87 ? -6.972 2.812 -17.560 1.00 87.31 87 GLN A C 1
ATOM 678 O O . GLN A 1 87 ? -6.993 2.413 -18.724 1.00 87.31 87 GLN A O 1
ATOM 683 N N . GLN A 1 88 ? -6.801 1.976 -16.532 1.00 86.38 88 GLN A N 1
ATOM 684 C CA . GLN A 1 88 ? -6.688 0.527 -16.689 1.00 86.38 88 GLN A CA 1
ATOM 685 C C . GLN A 1 88 ? -7.958 -0.090 -17.280 1.00 86.38 88 GLN A C 1
ATOM 687 O O . GLN A 1 88 ? -7.861 -0.886 -18.214 1.00 86.38 88 GLN A O 1
ATOM 692 N N . ARG A 1 89 ? -9.135 0.274 -16.753 1.00 87.06 89 ARG A N 1
ATOM 693 C CA . ARG A 1 89 ? -10.430 -0.211 -17.259 1.00 87.06 89 ARG A CA 1
ATOM 694 C C . ARG A 1 89 ? -10.617 0.156 -18.727 1.00 87.06 89 ARG A C 1
ATOM 696 O O . ARG A 1 89 ? -10.815 -0.737 -19.542 1.00 87.06 89 ARG A O 1
ATOM 703 N N . GLN A 1 90 ? -10.395 1.422 -19.077 1.00 85.19 90 GLN A N 1
ATOM 704 C CA . GLN A 1 90 ? -10.462 1.889 -20.466 1.00 85.19 90 GLN A CA 1
ATOM 705 C C . GLN A 1 90 ? -9.486 1.141 -21.386 1.00 85.19 90 GLN A C 1
ATOM 707 O O . GLN A 1 90 ? -9.841 0.768 -22.501 1.00 85.19 90 GLN A O 1
ATOM 712 N N . TYR A 1 91 ? -8.255 0.885 -20.928 1.00 81.12 91 TYR A N 1
ATOM 713 C CA . TYR A 1 91 ? -7.275 0.131 -21.711 1.00 81.12 91 TYR A CA 1
ATOM 714 C C . TYR A 1 91 ? -7.739 -1.304 -21.993 1.00 81.12 91 TYR A C 1
ATOM 716 O O . TYR A 1 91 ? -7.584 -1.773 -23.119 1.00 81.12 91 TYR A O 1
ATOM 724 N N . LEU A 1 92 ? -8.311 -1.984 -20.995 1.00 80.62 92 LEU A N 1
ATOM 725 C CA . LEU A 1 92 ? -8.813 -3.357 -21.120 1.00 80.62 92 LEU A CA 1
ATOM 726 C C . LEU A 1 92 ? -10.087 -3.444 -21.961 1.00 80.62 92 LEU A C 1
ATOM 728 O O . LEU A 1 92 ? -10.246 -4.408 -22.700 1.00 80.62 92 LEU A O 1
ATOM 732 N N . GLU A 1 93 ? -10.958 -2.439 -21.895 1.00 83.81 93 GLU A N 1
ATOM 733 C CA . GLU A 1 93 ? -12.128 -2.326 -22.776 1.00 83.81 93 GLU A CA 1
ATOM 734 C C . GLU A 1 93 ? -11.707 -2.174 -24.245 1.00 83.81 93 GLU A C 1
ATOM 736 O O . GLU A 1 93 ? -12.300 -2.784 -25.131 1.00 83.81 93 GLU A O 1
ATOM 741 N N . GLN A 1 94 ? -10.646 -1.405 -24.508 1.00 80.75 94 GLN A N 1
ATOM 742 C CA . GLN A 1 94 ? -10.087 -1.224 -25.853 1.00 80.75 94 GLN A CA 1
ATOM 743 C C . GLN A 1 94 ? -9.251 -2.424 -26.330 1.00 80.75 94 GLN A C 1
ATOM 745 O O . GLN A 1 94 ? -9.121 -2.643 -27.533 1.00 80.75 94 GLN A O 1
ATOM 750 N N . HIS A 1 95 ? -8.666 -3.186 -25.403 1.00 78.25 95 HIS A N 1
ATOM 751 C CA . HIS A 1 95 ? -7.774 -4.316 -25.680 1.00 78.25 95 HIS A CA 1
ATOM 752 C C . HIS A 1 95 ? -8.176 -5.526 -24.825 1.00 78.25 95 HIS A C 1
ATOM 754 O O . HIS A 1 95 ? -7.444 -5.891 -23.895 1.00 78.25 95 HIS A O 1
ATOM 760 N N . PRO A 1 96 ? -9.332 -6.152 -25.107 1.00 71.06 96 PRO A N 1
ATOM 761 C CA . PRO A 1 96 ? -9.786 -7.293 -24.331 1.00 71.06 96 PRO A CA 1
ATOM 762 C C . PRO A 1 96 ? -8.749 -8.425 -24.405 1.00 71.06 96 PRO A C 1
ATOM 764 O O . PRO A 1 96 ? -8.171 -8.666 -25.474 1.00 71.06 96 PRO A O 1
ATOM 767 N N . PRO A 1 97 ? -8.472 -9.122 -23.286 1.00 63.91 97 PRO A N 1
ATOM 768 C CA . PRO A 1 97 ? -7.591 -10.280 -23.309 1.00 63.91 97 PRO A CA 1
ATOM 769 C C . PRO A 1 97 ? -8.129 -11.317 -24.303 1.00 63.91 97 PRO A C 1
ATOM 771 O O . PRO A 1 97 ? -9.332 -11.559 -24.383 1.00 63.91 97 PRO A O 1
ATOM 774 N N . ARG A 1 98 ? -7.228 -11.918 -25.086 1.00 57.50 98 ARG A N 1
ATOM 775 C CA . ARG A 1 98 ? -7.585 -12.964 -26.050 1.00 57.50 98 ARG A CA 1
ATOM 776 C C . ARG A 1 98 ? -8.188 -14.168 -25.309 1.00 57.50 98 ARG A C 1
ATOM 778 O O . ARG A 1 98 ? -7.556 -14.697 -24.395 1.00 57.50 98 ARG A O 1
ATOM 785 N N . ALA A 1 99 ? -9.398 -14.583 -25.696 1.00 48.94 99 ALA A N 1
ATOM 786 C CA . ALA A 1 99 ? -10.174 -15.661 -25.061 1.00 48.94 99 ALA A CA 1
ATOM 787 C C . ALA A 1 99 ? -9.440 -17.023 -25.035 1.00 48.94 99 ALA A C 1
ATOM 789 O O . ALA A 1 99 ? -9.701 -17.891 -24.204 1.00 48.94 99 ALA A O 1
ATOM 790 N N . ASP A 1 100 ? -8.468 -17.186 -25.923 1.00 40.59 100 ASP A N 1
ATOM 791 C CA . ASP A 1 100 ? -7.608 -18.349 -26.116 1.00 40.59 100 ASP A CA 1
ATOM 792 C C . ASP A 1 100 ? -6.647 -18.633 -24.938 1.00 40.59 100 ASP A C 1
ATOM 794 O O . ASP A 1 100 ? -6.074 -19.721 -24.874 1.00 40.59 100 ASP A O 1
ATOM 798 N N . ALA A 1 101 ? -6.516 -17.721 -23.963 1.00 43.91 101 ALA A N 1
ATOM 799 C CA . ALA A 1 101 ? -5.758 -17.963 -22.728 1.00 43.91 101 ALA A CA 1
ATOM 800 C C . ALA A 1 101 ? -6.529 -18.778 -21.664 1.00 43.91 101 ALA A C 1
ATOM 802 O O . ALA A 1 101 ? -5.903 -19.390 -20.800 1.00 43.91 101 ALA A O 1
ATOM 803 N N . GLU A 1 102 ? -7.865 -18.831 -21.722 1.00 39.47 102 GLU A N 1
ATOM 804 C CA . GLU A 1 102 ? -8.687 -19.620 -20.783 1.00 39.47 102 GLU A CA 1
ATOM 805 C C . GLU A 1 102 ? -8.996 -21.041 -21.290 1.00 39.47 102 GLU A C 1
ATOM 807 O O . GLU A 1 102 ? -9.374 -21.909 -20.505 1.00 39.47 102 GLU A O 1
ATOM 812 N N . GLN A 1 103 ? -8.809 -21.313 -22.588 1.00 35.34 103 GLN A N 1
ATOM 813 C CA . GLN A 1 103 ? -9.279 -22.545 -23.243 1.00 35.34 103 GLN A CA 1
ATOM 814 C C . GLN A 1 103 ? -8.195 -23.589 -23.539 1.00 35.34 103 GLN A C 1
ATOM 816 O O . GLN A 1 103 ? -8.477 -24.597 -24.190 1.00 35.34 103 GLN A O 1
ATOM 821 N N . GLN A 1 104 ? -6.969 -23.435 -23.030 1.00 36.25 104 GLN A N 1
ATOM 822 C CA . GLN A 1 104 ? -6.045 -24.573 -22.977 1.00 36.25 104 GLN A CA 1
ATOM 823 C C . GLN A 1 104 ? -6.424 -25.481 -21.805 1.00 36.25 104 GLN A C 1
ATOM 825 O O . GLN A 1 104 ? -5.823 -25.470 -20.733 1.00 36.25 104 GLN A O 1
ATOM 830 N N . GLN A 1 105 ? -7.467 -26.276 -22.043 1.00 32.62 105 GLN A N 1
ATOM 831 C CA . GLN A 1 105 ? -7.829 -27.446 -21.260 1.00 32.62 105 GLN A CA 1
ATOM 832 C C . GLN A 1 105 ? -6.579 -28.318 -21.092 1.00 32.62 105 GLN A C 1
ATOM 834 O O . GLN A 1 105 ? -6.093 -28.930 -22.044 1.00 32.62 105 GLN A O 1
ATOM 839 N N . TRP A 1 106 ? -6.033 -28.339 -19.878 1.00 31.70 106 TRP A N 1
ATOM 840 C CA . TRP A 1 106 ? -4.921 -29.202 -19.507 1.00 31.70 106 TRP A CA 1
ATOM 841 C C . TRP A 1 106 ? -5.302 -30.661 -19.795 1.00 31.70 106 TRP A C 1
ATOM 843 O O . TRP A 1 106 ? -6.124 -31.250 -19.095 1.00 31.70 106 TRP A O 1
ATOM 853 N N . GLN A 1 107 ? -4.732 -31.238 -20.854 1.00 25.92 107 GLN A N 1
ATOM 854 C CA . GLN A 1 107 ? -4.760 -32.678 -21.084 1.00 25.92 107 GLN A CA 1
ATOM 855 C C . GLN A 1 107 ? -3.476 -33.272 -20.494 1.00 25.92 107 GLN A C 1
ATOM 857 O O . GLN A 1 107 ? -2.383 -32.856 -20.895 1.00 25.92 107 GLN A O 1
ATOM 862 N N . PRO A 1 108 ? -3.554 -34.238 -19.563 1.00 29.78 108 PRO A N 1
ATOM 863 C CA . PRO A 1 108 ? -2.363 -34.865 -19.016 1.00 29.78 108 PRO A CA 1
ATOM 864 C C . PRO A 1 108 ? -1.657 -35.649 -20.126 1.00 29.78 108 PRO A C 1
ATOM 866 O O . PRO A 1 108 ? -2.123 -36.701 -20.569 1.00 29.78 108 PRO A O 1
ATOM 869 N N . ARG A 1 109 ? -0.512 -35.143 -20.596 1.00 32.00 109 ARG A N 1
ATOM 870 C CA . ARG A 1 109 ? 0.356 -35.906 -21.495 1.00 32.00 109 ARG A CA 1
ATOM 871 C C . ARG A 1 109 ? 0.910 -37.104 -20.724 1.00 32.00 109 ARG A C 1
ATOM 873 O O . ARG A 1 109 ? 1.600 -36.940 -19.722 1.00 32.00 109 ARG A O 1
ATOM 880 N N . ARG A 1 110 ? 0.604 -38.317 -21.199 1.00 34.09 110 ARG A N 1
ATOM 881 C CA . ARG A 1 110 ? 1.256 -39.556 -20.752 1.00 34.09 110 ARG A CA 1
ATOM 882 C C . ARG A 1 110 ? 2.773 -39.395 -20.873 1.00 34.09 110 ARG A C 1
ATOM 884 O O . ARG A 1 110 ? 3.280 -39.060 -21.938 1.00 34.09 110 ARG A O 1
ATOM 891 N N . ASN A 1 111 ? 3.472 -39.660 -19.773 1.00 34.06 111 ASN A N 1
ATOM 892 C CA . ASN A 1 111 ? 4.925 -39.613 -19.679 1.00 34.06 111 ASN A CA 1
ATOM 893 C C . ASN A 1 111 ? 5.598 -40.542 -20.701 1.00 34.06 111 ASN A C 1
ATOM 895 O O . ASN A 1 111 ? 5.510 -41.765 -20.589 1.00 34.06 111 ASN A O 1
ATOM 899 N N . SER A 1 112 ? 6.385 -39.963 -21.604 1.00 33.41 112 SER A N 1
ATOM 900 C CA . SER A 1 112 ? 7.549 -40.623 -22.194 1.00 33.41 112 SER A CA 1
ATOM 901 C C . SER A 1 112 ? 8.748 -39.684 -22.077 1.00 33.41 112 SER A C 1
ATOM 903 O O . SER A 1 112 ? 8.690 -38.531 -22.492 1.00 33.41 112 SER A O 1
ATOM 905 N N . ARG A 1 113 ? 9.792 -40.205 -21.433 1.00 40.06 113 ARG A N 1
ATOM 906 C CA . ARG A 1 113 ? 11.056 -39.581 -21.014 1.00 40.06 113 ARG A CA 1
ATOM 907 C C . ARG A 1 113 ? 11.633 -38.582 -22.034 1.00 40.06 113 ARG A C 1
ATOM 909 O O . ARG A 1 113 ? 11.804 -38.933 -23.195 1.00 40.06 113 ARG A O 1
ATOM 916 N N . GLY A 1 114 ? 12.031 -37.399 -21.564 1.00 30.67 114 GLY A N 1
ATOM 917 C CA . GLY A 1 114 ? 12.820 -36.430 -22.332 1.00 30.67 114 GLY A CA 1
ATOM 918 C C . GLY A 1 114 ? 12.947 -35.084 -21.613 1.00 30.67 114 GLY A C 1
ATOM 919 O O . GLY A 1 114 ? 11.956 -34.529 -21.157 1.00 30.67 114 GLY A O 1
ATOM 920 N N . SER A 1 115 ? 14.177 -34.601 -21.467 1.00 36.03 115 SER A N 1
ATOM 921 C CA . SER A 1 115 ? 14.595 -33.378 -20.771 1.00 36.03 115 SER A CA 1
ATOM 922 C C . SER A 1 115 ? 14.250 -32.064 -21.495 1.00 36.03 115 SER A C 1
ATOM 924 O O . SER A 1 115 ? 14.184 -32.037 -22.719 1.00 36.03 115 SER A O 1
ATOM 926 N N . ASN A 1 116 ? 14.251 -30.981 -20.703 1.00 29.89 116 ASN A N 1
ATOM 927 C CA . ASN A 1 116 ? 14.370 -29.543 -21.018 1.00 29.89 116 ASN A CA 1
ATOM 928 C C . ASN A 1 116 ? 13.113 -28.677 -21.274 1.00 29.89 116 ASN A C 1
ATOM 930 O O . ASN A 1 116 ? 12.477 -28.730 -22.316 1.00 29.89 116 ASN A O 1
ATOM 934 N N . SER A 1 117 ? 12.943 -27.760 -20.306 1.00 33.81 117 SER A N 1
ATOM 935 C CA . SER A 1 117 ? 12.670 -26.313 -20.389 1.00 33.81 117 SER A CA 1
ATOM 936 C C . SER A 1 117 ? 11.361 -25.753 -20.956 1.00 33.81 117 SER A C 1
ATOM 938 O O . SER A 1 117 ? 10.921 -26.077 -22.050 1.00 33.81 117 SER A O 1
ATOM 940 N N . SER A 1 118 ? 10.898 -24.738 -20.212 1.00 37.06 118 SER A N 1
ATOM 941 C CA . SER A 1 118 ? 9.997 -23.636 -20.571 1.00 37.06 118 SER A CA 1
ATOM 942 C C . SER A 1 118 ? 8.547 -23.989 -20.902 1.00 37.06 118 SER A C 1
ATOM 944 O O . SER A 1 118 ? 8.176 -24.098 -22.065 1.00 37.06 118 SER A O 1
ATOM 946 N N . SER A 1 119 ? 7.692 -23.983 -19.877 1.00 31.81 119 SER A N 1
ATOM 947 C CA . SER A 1 119 ? 6.359 -23.397 -20.015 1.00 31.81 119 SER A CA 1
ATOM 948 C C . SER A 1 119 ? 6.149 -22.378 -18.896 1.00 31.81 119 SER A C 1
ATOM 950 O O . SER A 1 119 ? 6.231 -22.668 -17.703 1.00 31.81 119 SER A O 1
ATOM 952 N N . SER A 1 120 ? 5.995 -21.122 -19.300 1.00 39.81 120 SER A N 1
ATOM 953 C CA . SER A 1 120 ? 5.484 -20.055 -18.455 1.00 39.81 120 SER A CA 1
ATOM 954 C C . SER A 1 120 ? 3.992 -20.310 -18.251 1.00 39.81 120 SER A C 1
ATOM 956 O O . SER A 1 120 ? 3.166 -19.774 -18.988 1.00 39.81 120 SER A O 1
ATOM 958 N N . ASP A 1 121 ? 3.648 -21.156 -17.284 1.00 34.84 121 ASP A N 1
ATOM 959 C CA . ASP A 1 121 ? 2.256 -21.408 -16.907 1.00 34.84 121 ASP A CA 1
ATOM 960 C C . ASP A 1 121 ? 1.737 -20.210 -16.094 1.00 34.84 121 ASP A C 1
ATOM 962 O O . ASP A 1 121 ? 1.628 -20.242 -14.865 1.00 34.84 121 ASP A O 1
ATOM 966 N N . ALA A 1 122 ? 1.467 -19.101 -16.785 1.00 41.19 122 ALA A N 1
ATOM 967 C CA . ALA A 1 122 ? 0.721 -17.987 -16.225 1.00 41.19 122 ALA A CA 1
ATOM 968 C C . ALA A 1 122 ? -0.715 -18.467 -15.984 1.00 41.19 122 ALA A C 1
ATOM 970 O O . ALA A 1 122 ? -1.486 -18.644 -16.926 1.00 41.19 122 ALA A O 1
ATOM 971 N N . ARG A 1 123 ? -1.073 -18.720 -14.720 1.00 46.06 123 ARG A N 1
ATOM 972 C CA . ARG A 1 123 ? -2.470 -18.983 -14.356 1.00 46.06 123 ARG A CA 1
ATOM 973 C C . ARG A 1 123 ? -3.330 -17.783 -14.776 1.00 46.06 123 ARG A C 1
ATOM 975 O O . ARG A 1 123 ? -2.884 -16.647 -14.588 1.00 46.06 123 ARG A O 1
ATOM 982 N N . PRO A 1 124 ? -4.546 -18.010 -15.301 1.00 53.28 124 PRO A N 1
ATOM 983 C CA . PRO A 1 124 ? -5.431 -16.921 -15.684 1.00 53.28 124 PRO A CA 1
ATOM 984 C C . PRO A 1 124 ? -5.736 -16.038 -14.469 1.00 53.28 124 PRO A C 1
ATOM 986 O O . PRO A 1 124 ? -5.988 -16.533 -13.366 1.00 53.28 124 PRO A O 1
ATOM 989 N N . TYR A 1 125 ? -5.675 -14.721 -14.679 1.00 55.44 125 TYR A N 1
ATOM 990 C CA . TYR A 1 125 ? -6.055 -13.729 -13.679 1.00 55.44 125 TYR A CA 1
ATOM 991 C C . TYR A 1 125 ? -7.517 -13.962 -13.291 1.00 55.44 125 TYR A C 1
ATOM 993 O O . TYR A 1 125 ? -8.410 -13.915 -14.135 1.00 55.44 125 TYR A O 1
ATOM 1001 N N . LYS A 1 126 ? -7.759 -14.245 -12.010 1.00 60.88 126 LYS A N 1
ATOM 1002 C CA . LYS A 1 126 ? -9.099 -14.547 -11.507 1.00 60.88 126 LYS A CA 1
ATOM 1003 C C . LYS A 1 126 ? -9.786 -13.250 -11.085 1.00 60.88 126 LYS A C 1
ATOM 1005 O O . LYS A 1 126 ? -9.269 -12.554 -10.210 1.00 60.88 126 LYS A O 1
ATOM 1010 N N . ALA A 1 127 ? -10.929 -12.949 -11.700 1.00 62.59 127 ALA A N 1
ATOM 1011 C CA . ALA A 1 127 ? -11.786 -11.840 -11.291 1.00 62.59 127 ALA A CA 1
ATOM 1012 C C . ALA A 1 127 ? -12.203 -11.984 -9.814 1.00 62.59 127 ALA A C 1
ATOM 1014 O O . ALA A 1 127 ? -12.344 -13.102 -9.305 1.00 62.59 127 ALA A O 1
ATOM 1015 N N . THR A 1 128 ? -12.366 -10.852 -9.132 1.00 70.81 128 THR A N 1
ATOM 1016 C CA . THR A 1 128 ? -12.800 -10.781 -7.730 1.00 70.81 128 THR A CA 1
ATOM 1017 C C . THR A 1 128 ? -14.266 -11.154 -7.582 1.00 70.81 128 THR A C 1
ATOM 1019 O O . THR A 1 128 ? -15.056 -11.009 -8.517 1.00 70.81 128 THR A O 1
ATOM 1022 N N . ALA A 1 129 ? -14.651 -11.607 -6.388 1.00 61.00 129 ALA A N 1
ATOM 1023 C CA . ALA A 1 129 ? -16.051 -11.937 -6.105 1.00 61.00 129 ALA A CA 1
ATOM 1024 C C . ALA A 1 129 ? -16.959 -10.690 -6.109 1.00 61.00 129 ALA A C 1
ATOM 1026 O O . ALA A 1 129 ? -18.150 -10.790 -6.387 1.00 61.00 129 ALA A O 1
ATOM 1027 N N . THR A 1 130 ? -16.385 -9.523 -5.811 1.00 64.94 130 THR A N 1
ATOM 1028 C CA . THR A 1 130 ? -17.072 -8.227 -5.703 1.00 64.94 130 THR A CA 1
ATOM 1029 C C . THR A 1 130 ? -17.060 -7.415 -7.001 1.00 64.94 130 THR A C 1
ATOM 1031 O O . THR A 1 130 ? -17.744 -6.398 -7.087 1.00 64.94 130 THR A O 1
ATOM 1034 N N . GLY A 1 131 ? -16.267 -7.813 -8.002 1.00 78.69 131 GLY A N 1
ATOM 1035 C CA . GLY A 1 131 ? -16.033 -7.031 -9.222 1.00 78.69 131 GLY A CA 1
ATOM 1036 C C . GLY A 1 131 ? -15.102 -5.820 -9.043 1.00 78.69 131 GLY A C 1
ATOM 1037 O O . GLY A 1 131 ? -14.816 -5.128 -10.021 1.00 78.69 131 GLY A O 1
ATOM 1038 N N . GLY A 1 132 ? -14.608 -5.560 -7.825 1.00 89.00 132 GLY A N 1
ATOM 1039 C CA . GLY A 1 132 ? -13.614 -4.520 -7.544 1.00 89.00 132 GLY A CA 1
ATOM 1040 C C . GLY A 1 132 ? -12.166 -4.968 -7.806 1.00 89.00 132 GLY A C 1
ATOM 1041 O O . GLY A 1 132 ? -11.909 -6.153 -8.030 1.00 89.00 132 GLY A O 1
ATOM 1042 N N . PRO A 1 133 ? -11.191 -4.045 -7.797 1.00 94.81 133 PRO A N 1
ATOM 1043 C CA . PRO A 1 133 ? -9.783 -4.365 -8.022 1.00 94.81 133 PRO A CA 1
ATOM 1044 C C . PRO A 1 133 ? -9.175 -5.196 -6.882 1.00 94.81 133 PRO A C 1
ATOM 1046 O O . PRO A 1 133 ? -9.536 -5.053 -5.710 1.00 94.81 133 PRO A O 1
ATOM 1049 N N . ARG A 1 134 ? -8.172 -6.010 -7.227 1.00 96.81 134 ARG A N 1
ATOM 1050 C CA . ARG A 1 134 ? -7.263 -6.656 -6.270 1.00 96.81 134 ARG A CA 1
ATOM 1051 C C . ARG A 1 134 ? -6.096 -5.726 -5.985 1.00 96.81 134 ARG A C 1
ATOM 1053 O O . ARG A 1 134 ? -5.320 -5.402 -6.889 1.00 96.81 134 ARG A O 1
ATOM 1060 N N . VAL A 1 135 ? -5.939 -5.347 -4.725 1.00 98.25 135 VAL A N 1
ATOM 1061 C CA . VAL A 1 135 ? -4.906 -4.416 -4.266 1.00 98.25 135 VAL A CA 1
ATOM 1062 C C . VAL A 1 135 ? -3.938 -5.131 -3.332 1.00 98.25 135 VAL A C 1
ATOM 1064 O O . VAL A 1 135 ? -4.358 -5.910 -2.480 1.00 98.25 135 VAL A O 1
ATOM 1067 N N . VAL A 1 136 ? -2.641 -4.864 -3.463 1.00 98.56 136 VAL A N 1
ATOM 1068 C CA . VAL A 1 136 ? -1.628 -5.287 -2.487 1.00 98.56 136 VAL A CA 1
ATOM 1069 C C . VAL A 1 136 ? -0.930 -4.075 -1.880 1.00 98.56 136 VAL A C 1
ATOM 1071 O O . VAL A 1 136 ? -0.427 -3.222 -2.603 1.00 98.56 136 VAL A O 1
ATOM 1074 N N . ASP A 1 137 ? -0.886 -4.007 -0.554 1.00 98.50 137 ASP A N 1
ATOM 1075 C CA . ASP A 1 137 ? -0.098 -3.032 0.198 1.00 98.50 137 ASP A CA 1
ATOM 1076 C C . ASP A 1 137 ? 1.222 -3.679 0.629 1.00 98.50 137 ASP A C 1
ATOM 1078 O O . ASP A 1 137 ? 1.254 -4.547 1.507 1.00 98.50 137 ASP A O 1
ATOM 1082 N N . VAL A 1 138 ? 2.307 -3.316 -0.053 1.00 98.06 138 VAL A N 1
ATOM 1083 C CA . VAL A 1 138 ? 3.626 -3.927 0.128 1.00 98.06 138 VAL A CA 1
ATOM 1084 C C . VAL A 1 138 ? 4.379 -3.205 1.233 1.00 98.06 138 VAL A C 1
ATOM 1086 O O . VAL A 1 138 ? 4.708 -2.030 1.100 1.00 98.06 138 VAL A O 1
ATOM 1089 N N . GLY A 1 139 ? 4.726 -3.946 2.286 1.00 95.44 139 GLY A N 1
ATOM 1090 C CA . GLY A 1 139 ? 5.319 -3.409 3.509 1.00 95.44 139 GLY A CA 1
ATOM 1091 C C . GLY A 1 139 ? 4.296 -2.639 4.336 1.00 95.44 139 GLY A C 1
ATOM 1092 O O . GLY A 1 139 ? 4.607 -1.569 4.855 1.00 95.44 139 GLY A O 1
ATOM 1093 N N . SER A 1 140 ? 3.090 -3.201 4.459 1.00 94.19 140 SER A N 1
ATOM 1094 C CA . SER A 1 140 ? 1.925 -2.539 5.050 1.00 94.19 140 SER A CA 1
ATOM 1095 C C . SER A 1 140 ? 2.165 -2.029 6.473 1.00 94.19 140 SER A C 1
ATOM 1097 O O . SER A 1 140 ? 1.506 -1.090 6.912 1.00 94.19 140 SER A O 1
ATOM 1099 N N . GLY A 1 141 ? 3.091 -2.631 7.230 1.00 93.88 141 GLY A N 1
ATOM 1100 C CA . GLY A 1 141 ? 3.510 -2.138 8.535 1.00 93.88 141 GLY A CA 1
ATOM 1101 C C . GLY A 1 141 ? 2.359 -2.079 9.538 1.00 93.88 141 GLY A C 1
ATOM 1102 O O . GLY A 1 141 ? 1.906 -3.105 10.038 1.00 93.88 141 GLY A O 1
ATOM 1103 N N . ALA A 1 142 ? 1.882 -0.865 9.804 1.00 95.50 142 ALA A N 1
ATOM 1104 C CA . ALA A 1 142 ? 0.677 -0.588 10.581 1.00 95.50 142 ALA A CA 1
ATOM 1105 C C . ALA A 1 142 ? -0.637 -0.778 9.782 1.00 95.50 142 ALA A C 1
ATOM 1107 O O . ALA A 1 142 ? -1.688 -0.317 10.202 1.00 95.50 142 ALA A O 1
ATOM 1108 N N . GLY A 1 143 ? -0.594 -1.432 8.622 1.00 96.38 143 GLY A N 1
ATOM 1109 C CA . GLY A 1 143 ? -1.735 -1.582 7.719 1.00 96.38 143 GLY A CA 1
ATOM 1110 C C . GLY A 1 143 ? -2.034 -0.332 6.888 1.00 96.38 143 GLY A C 1
ATOM 1111 O O . GLY A 1 143 ? -3.167 -0.156 6.461 1.00 96.38 143 GLY A O 1
ATOM 1112 N N . LEU A 1 144 ? -1.060 0.555 6.672 1.00 95.94 144 LEU A N 1
ATOM 1113 C CA . LEU A 1 144 ? -1.268 1.839 5.996 1.00 95.94 144 LEU A CA 1
ATOM 1114 C C . LEU A 1 144 ? -0.487 1.907 4.675 1.00 95.94 144 LEU A C 1
ATOM 1116 O O . LEU A 1 144 ? 0.740 1.784 4.723 1.00 95.94 144 LEU A O 1
ATOM 1120 N N . PRO A 1 145 ? -1.128 2.264 3.544 1.00 96.94 145 PRO A N 1
ATOM 1121 C CA . PRO A 1 145 ? -2.490 2.802 3.435 1.00 96.94 145 PRO A CA 1
ATOM 1122 C C . PRO A 1 145 ? -3.600 1.739 3.316 1.00 96.94 145 PRO A C 1
ATOM 1124 O O . PRO A 1 145 ? -4.775 2.100 3.272 1.00 96.94 145 PRO A O 1
ATOM 1127 N N . GLY A 1 146 ? -3.265 0.445 3.251 1.00 98.00 146 GLY A N 1
ATOM 1128 C CA . GLY A 1 146 ? -4.189 -0.610 2.823 1.00 98.00 146 GLY A CA 1
ATOM 1129 C C . GLY A 1 146 ? -5.491 -0.750 3.627 1.00 98.00 146 GLY A C 1
ATOM 1130 O O . GLY A 1 146 ? -6.543 -0.918 3.020 1.00 98.00 146 GLY A O 1
ATOM 1131 N N . ILE A 1 147 ? -5.458 -0.643 4.959 1.00 98.44 147 ILE A N 1
ATOM 1132 C CA . ILE A 1 147 ? -6.656 -0.722 5.819 1.00 98.44 147 ILE A CA 1
ATOM 1133 C C . ILE A 1 147 ? -7.609 0.438 5.528 1.00 98.44 147 ILE A C 1
ATOM 1135 O O . ILE A 1 147 ? -8.806 0.223 5.373 1.00 98.44 147 ILE A O 1
ATOM 1139 N N . ILE A 1 148 ? -7.081 1.658 5.397 1.00 97.94 148 ILE A N 1
ATOM 1140 C CA . ILE A 1 148 ? -7.904 2.841 5.112 1.00 97.94 148 ILE A CA 1
ATOM 1141 C C . ILE A 1 148 ? -8.552 2.715 3.735 1.00 97.94 148 ILE A C 1
ATOM 1143 O O . ILE A 1 148 ? -9.746 2.966 3.597 1.00 97.94 148 ILE A O 1
ATOM 1147 N N . LEU A 1 149 ? -7.793 2.252 2.737 1.00 97.62 149 LEU A N 1
ATOM 1148 C CA . LEU A 1 149 ? -8.328 1.981 1.402 1.00 97.62 149 LEU A CA 1
ATOM 1149 C C . LEU A 1 149 ? -9.428 0.911 1.437 1.00 97.62 149 LEU A C 1
ATOM 1151 O O . LEU A 1 149 ? -10.451 1.083 0.785 1.00 97.62 149 LEU A O 1
ATOM 1155 N N . ALA A 1 150 ? -9.254 -0.157 2.219 1.00 98.06 150 ALA A N 1
ATOM 1156 C CA . ALA A 1 150 ? -10.252 -1.216 2.351 1.00 98.06 150 ALA A CA 1
ATOM 1157 C C . ALA A 1 150 ? -11.558 -0.737 3.004 1.00 98.06 150 ALA A C 1
ATOM 1159 O O . ALA A 1 150 ? -12.630 -1.162 2.579 1.00 98.06 150 ALA A O 1
ATOM 1160 N N . ILE A 1 151 ? -11.470 0.156 3.999 1.00 97.62 151 ILE A N 1
ATOM 1161 C CA . ILE A 1 151 ? -12.636 0.752 4.670 1.00 97.62 151 ILE A CA 1
ATOM 1162 C C . ILE A 1 151 ? -13.438 1.621 3.693 1.00 97.62 151 ILE A C 1
ATOM 1164 O O . ILE A 1 151 ? -14.654 1.479 3.572 1.00 97.62 151 ILE A O 1
ATOM 1168 N N . VAL A 1 152 ? -12.763 2.517 2.966 1.00 96.75 152 VAL A N 1
ATOM 1169 C CA . VAL A 1 152 ? -13.427 3.492 2.077 1.00 96.75 152 VAL A CA 1
ATOM 1170 C C . VAL A 1 152 ? -13.818 2.928 0.707 1.00 96.75 152 VAL A C 1
ATOM 1172 O O . VAL A 1 152 ? -14.499 3.605 -0.071 1.00 96.75 152 VAL A O 1
ATOM 1175 N N . ARG A 1 153 ? -13.377 1.704 0.400 1.00 96.12 153 ARG A N 1
ATOM 1176 C CA . ARG A 1 153 ? -13.695 0.943 -0.815 1.00 96.12 153 ARG A CA 1
ATOM 1177 C C . ARG A 1 153 ? -14.009 -0.516 -0.447 1.00 96.12 153 ARG A C 1
ATOM 1179 O O . ARG A 1 153 ? -13.185 -1.404 -0.686 1.00 96.12 153 ARG A O 1
ATOM 1186 N N . PRO A 1 154 ? -15.182 -0.785 0.155 1.00 94.94 154 PRO A N 1
ATOM 1187 C CA . PRO A 1 154 ? -15.556 -2.127 0.612 1.00 94.94 154 PRO A CA 1
ATOM 1188 C C . PRO A 1 154 ? -15.612 -3.162 -0.524 1.00 94.94 154 PRO A C 1
ATOM 1190 O O . PRO A 1 154 ? -15.510 -4.363 -0.281 1.00 94.94 154 PRO A O 1
ATOM 1193 N N . GLU A 1 155 ? -15.737 -2.715 -1.774 1.00 94.75 155 GLU A N 1
ATOM 1194 C CA . GLU A 1 155 ? -15.716 -3.561 -2.962 1.00 94.75 155 GLU A CA 1
ATOM 1195 C C . GLU A 1 155 ? -14.306 -4.002 -3.394 1.00 94.75 155 GLU A C 1
ATOM 1197 O O . GLU A 1 155 ? -14.185 -4.888 -4.239 1.00 94.75 155 GLU A O 1
ATOM 1202 N N . TRP A 1 156 ? -13.233 -3.423 -2.843 1.00 96.00 156 TRP A N 1
ATOM 1203 C CA . TRP A 1 156 ? -11.853 -3.802 -3.176 1.00 96.00 156 TRP A CA 1
ATOM 1204 C C . TRP A 1 156 ? -11.416 -5.029 -2.383 1.00 96.00 156 TRP A C 1
ATOM 1206 O O . TRP A 1 156 ? -11.699 -5.130 -1.194 1.00 96.00 156 TRP A O 1
ATOM 1216 N N . GLU A 1 157 ? -10.652 -5.927 -3.007 1.00 97.62 157 GLU A N 1
ATOM 1217 C CA . GLU A 1 157 ? -9.982 -7.020 -2.296 1.00 97.62 157 GLU A CA 1
ATOM 1218 C C . GLU A 1 157 ? -8.550 -6.598 -1.950 1.00 97.62 157 GLU A C 1
ATOM 1220 O O . GLU A 1 157 ? -7.689 -6.518 -2.831 1.00 97.62 157 GLU A O 1
ATOM 1225 N N . VAL A 1 158 ? -8.271 -6.338 -0.671 1.00 98.31 158 VAL A N 1
ATOM 1226 C CA . VAL A 1 158 ? -6.977 -5.802 -0.227 1.00 98.31 158 VAL A CA 1
ATOM 1227 C C . VAL A 1 158 ? -6.129 -6.884 0.435 1.00 98.31 158 VAL A C 1
ATOM 1229 O O . VAL A 1 158 ? -6.562 -7.576 1.352 1.00 98.31 158 VAL A O 1
ATOM 1232 N N . THR A 1 159 ? -4.879 -7.022 0.001 1.00 98.50 159 THR A N 1
ATOM 1233 C CA . THR A 1 159 ? -3.868 -7.863 0.649 1.00 98.50 159 THR A CA 1
ATOM 1234 C C . THR A 1 159 ? -2.819 -6.994 1.331 1.00 98.50 159 THR A C 1
ATOM 1236 O O . THR A 1 159 ? -2.110 -6.243 0.671 1.00 98.50 159 THR A O 1
ATOM 1239 N N . LEU A 1 160 ? -2.689 -7.118 2.648 1.00 98.62 160 LEU A N 1
ATOM 1240 C CA . LEU A 1 160 ? -1.646 -6.470 3.440 1.00 98.62 160 LEU A CA 1
ATOM 1241 C C . LEU A 1 160 ? -0.435 -7.401 3.520 1.00 98.62 160 LEU A C 1
ATOM 1243 O O . LEU A 1 160 ? -0.529 -8.484 4.102 1.00 98.62 160 LEU A O 1
ATOM 1247 N N . LEU A 1 161 ? 0.685 -7.002 2.922 1.00 98.25 161 LEU A N 1
ATOM 1248 C CA . LEU A 1 161 ? 1.905 -7.801 2.853 1.00 98.25 161 LEU A CA 1
ATOM 1249 C C . LEU A 1 161 ? 2.979 -7.207 3.768 1.00 98.25 161 LEU A C 1
ATOM 1251 O O . LEU A 1 161 ? 3.495 -6.122 3.507 1.00 98.25 161 LEU A O 1
ATOM 1255 N N . ASP A 1 162 ? 3.382 -7.940 4.802 1.00 97.06 162 ASP A N 1
ATOM 1256 C CA . ASP A 1 162 ? 4.520 -7.577 5.654 1.00 97.06 162 ASP A CA 1
ATOM 1257 C C . ASP A 1 162 ? 5.318 -8.831 6.035 1.00 97.06 162 ASP A C 1
ATOM 1259 O O . ASP A 1 162 ? 4.795 -9.941 6.089 1.00 97.06 162 ASP A O 1
ATOM 1263 N N . SER A 1 163 ? 6.609 -8.659 6.306 1.00 95.19 163 SER A N 1
ATOM 1264 C CA . SER A 1 163 ? 7.502 -9.769 6.651 1.00 95.19 163 SER A CA 1
ATOM 1265 C C . SER A 1 163 ? 7.695 -9.964 8.152 1.00 95.19 163 SER A C 1
ATOM 1267 O O . SER A 1 163 ? 8.183 -11.007 8.586 1.00 95.19 163 SER A O 1
ATOM 1269 N N . LEU A 1 164 ? 7.340 -8.966 8.961 1.00 95.69 164 LEU A N 1
ATOM 1270 C CA . LEU A 1 164 ? 7.540 -8.993 10.400 1.00 95.69 164 LEU A CA 1
ATOM 1271 C C . LEU A 1 164 ? 6.302 -9.562 11.085 1.00 95.69 164 LEU A C 1
ATOM 1273 O O . LEU A 1 164 ? 5.267 -8.906 11.188 1.00 95.69 164 LEU A O 1
ATOM 1277 N N . GLN A 1 165 ? 6.444 -10.758 11.660 1.00 96.31 165 GLN A N 1
ATOM 1278 C CA . GLN A 1 165 ? 5.336 -11.485 12.285 1.00 96.31 165 GLN A CA 1
ATOM 1279 C C . GLN A 1 165 ? 4.565 -10.660 13.328 1.00 96.31 165 GLN A C 1
ATOM 1281 O O . GLN A 1 165 ? 3.349 -10.784 13.434 1.00 96.31 165 GLN A O 1
ATOM 1286 N N . LYS A 1 166 ? 5.250 -9.803 14.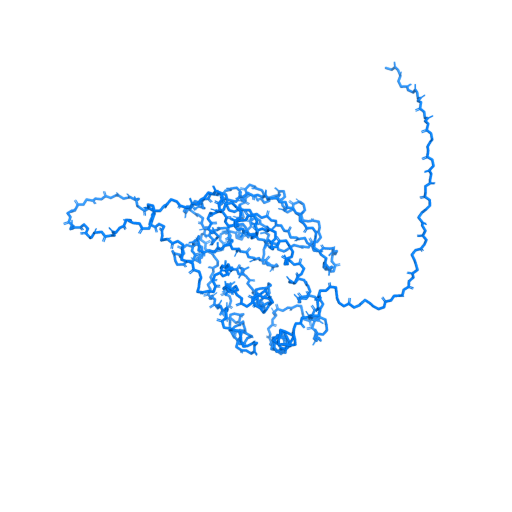098 1.00 96.31 166 LYS A N 1
ATOM 1287 C CA . LYS A 1 166 ? 4.598 -8.924 15.084 1.00 96.31 166 LYS A CA 1
ATOM 1288 C C . LYS A 1 166 ? 3.670 -7.896 14.423 1.00 96.31 166 LYS A C 1
ATOM 1290 O O . LYS A 1 166 ? 2.586 -7.663 14.941 1.00 96.31 166 LYS A O 1
A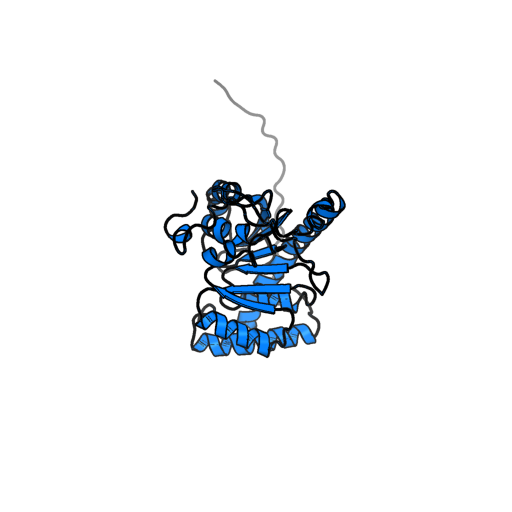TOM 1295 N N . ARG A 1 167 ? 4.077 -7.323 13.285 1.00 95.88 167 ARG A N 1
ATOM 1296 C CA . ARG A 1 167 ? 3.270 -6.363 12.511 1.00 95.88 167 ARG A CA 1
ATOM 1297 C C . ARG A 1 167 ? 2.097 -7.051 11.829 1.00 95.88 167 ARG A C 1
ATOM 1299 O O . ARG A 1 167 ? 0.988 -6.557 11.886 1.00 95.88 167 ARG A O 1
ATOM 1306 N N . CYS A 1 168 ? 2.326 -8.249 11.307 1.00 97.31 168 CYS A N 1
ATOM 1307 C CA . CYS A 1 168 ? 1.273 -9.126 10.812 1.00 97.31 168 CYS A CA 1
ATOM 1308 C C . CYS A 1 168 ? 0.190 -9.454 11.850 1.00 97.31 168 CYS A C 1
ATOM 1310 O O . CYS A 1 168 ? -0.998 -9.387 11.561 1.00 97.31 168 CYS A O 1
ATOM 1312 N N . LYS A 1 169 ? 0.595 -9.820 13.072 1.00 98.06 169 LYS A N 1
ATOM 1313 C CA . LYS A 1 169 ? -0.353 -10.086 14.165 1.00 98.06 169 LYS A CA 1
ATOM 1314 C C . LYS A 1 169 ? -1.150 -8.836 14.527 1.00 98.06 169 LYS A C 1
ATOM 1316 O O . LYS A 1 169 ? -2.344 -8.929 14.777 1.00 98.06 169 LYS A O 1
ATOM 1321 N N . PHE A 1 170 ? -0.485 -7.681 14.527 1.00 97.94 170 PHE A N 1
ATOM 1322 C CA . PHE A 1 170 ? -1.151 -6.397 14.697 1.00 97.94 170 PHE A CA 1
ATOM 1323 C C . PHE A 1 170 ? -2.188 -6.152 13.594 1.00 97.94 170 PHE A C 1
ATOM 1325 O O . PHE A 1 170 ? -3.342 -5.894 13.909 1.00 97.94 170 PHE A O 1
ATOM 1332 N N . THR A 1 171 ? -1.812 -6.263 12.316 1.00 97.88 171 THR A N 1
ATOM 1333 C CA . THR A 1 171 ? -2.735 -5.979 11.209 1.00 97.88 171 THR A CA 1
ATOM 1334 C C . THR A 1 171 ? -3.901 -6.959 11.168 1.00 97.88 171 THR A C 1
ATOM 1336 O O . THR A 1 171 ? -5.004 -6.549 10.836 1.00 97.88 171 THR A O 1
ATOM 1339 N N . GLN A 1 172 ? -3.702 -8.219 11.566 1.00 98.50 172 GLN A N 1
ATOM 1340 C CA . GLN A 1 172 ? -4.792 -9.185 11.753 1.00 98.50 172 GLN A CA 1
ATOM 1341 C C . GLN A 1 172 ? -5.782 -8.718 12.828 1.00 98.50 172 GLN A C 1
ATOM 1343 O O . GLN A 1 172 ? -6.976 -8.654 12.556 1.00 98.50 172 GLN A O 1
ATOM 1348 N N . ALA A 1 173 ? -5.288 -8.323 14.006 1.00 98.38 173 ALA A N 1
ATOM 1349 C CA . ALA A 1 173 ? -6.134 -7.807 15.084 1.00 98.38 173 ALA A CA 1
ATOM 1350 C C . ALA A 1 173 ? -6.846 -6.497 14.698 1.00 98.38 173 ALA A C 1
ATOM 1352 O O . ALA A 1 173 ? -8.002 -6.291 15.046 1.00 98.38 173 ALA A O 1
ATOM 1353 N N . ALA A 1 174 ? -6.170 -5.621 13.954 1.00 98.25 174 ALA A N 1
ATOM 1354 C CA . ALA A 1 174 ? -6.736 -4.377 13.443 1.00 98.25 174 ALA A CA 1
ATOM 1355 C C . ALA A 1 174 ? -7.866 -4.619 12.426 1.00 98.25 174 ALA A C 1
ATOM 1357 O O . ALA A 1 174 ? -8.905 -3.971 12.501 1.00 98.25 174 ALA A O 1
ATOM 1358 N N . VAL A 1 175 ? -7.674 -5.566 11.501 1.00 98.44 175 VAL A N 1
ATOM 1359 C CA . VAL A 1 175 ? -8.688 -5.991 10.519 1.00 98.44 175 VAL A CA 1
ATOM 1360 C C . VAL A 1 175 ? -9.918 -6.570 11.215 1.00 98.44 175 VAL A C 1
ATOM 1362 O O . VAL A 1 175 ? -11.038 -6.213 10.859 1.00 98.44 175 VAL A O 1
ATOM 1365 N N . GLU A 1 176 ? -9.710 -7.416 12.225 1.00 98.38 176 GLU A N 1
ATOM 1366 C CA . GLU A 1 176 ? -10.788 -7.995 13.031 1.00 98.38 176 GLU A CA 1
ATOM 1367 C C . GLU A 1 176 ? -11.559 -6.918 13.806 1.00 98.38 176 GLU A C 1
ATOM 1369 O O . GLU A 1 176 ? -12.784 -6.868 13.731 1.00 98.38 176 GLU A O 1
ATOM 1374 N N . ALA A 1 177 ? -10.856 -6.010 14.487 1.00 97.94 177 ALA A N 1
ATOM 1375 C CA . ALA A 1 177 ? -11.478 -4.940 15.265 1.00 97.94 177 ALA A CA 1
ATOM 1376 C C . ALA A 1 177 ? -12.270 -3.944 14.404 1.00 97.94 177 ALA A C 1
ATOM 1378 O O . ALA A 1 177 ? -13.324 -3.477 14.824 1.00 97.94 177 ALA A O 1
ATOM 1379 N N . ALA A 1 178 ? -11.788 -3.644 13.195 1.00 97.81 178 ALA A N 1
ATOM 1380 C CA . ALA A 1 178 ? -12.501 -2.810 12.229 1.00 97.81 178 ALA A CA 1
ATOM 1381 C C . ALA A 1 178 ? -13.595 -3.578 11.453 1.00 97.81 178 ALA A C 1
ATOM 1383 O O . ALA A 1 178 ? -14.263 -2.995 10.600 1.00 97.81 178 ALA A O 1
ATOM 1384 N N . GLY A 1 179 ? -13.787 -4.878 11.714 1.00 97.88 179 GLY A N 1
ATOM 1385 C CA . GLY A 1 179 ? -14.830 -5.692 11.083 1.00 97.88 179 GLY A CA 1
ATOM 1386 C C . GLY A 1 179 ? -14.650 -5.887 9.575 1.00 97.88 179 GLY A C 1
ATOM 1387 O O . GLY A 1 179 ? -15.634 -6.045 8.852 1.00 97.88 179 GLY A O 1
ATOM 1388 N N . LEU A 1 180 ? -13.412 -5.850 9.071 1.00 97.88 180 LEU A N 1
ATOM 1389 C CA . LEU A 1 180 ? -13.147 -5.881 7.633 1.00 97.88 180 LEU A CA 1
ATOM 1390 C C . LEU A 1 180 ? -13.136 -7.313 7.099 1.00 97.88 180 LEU A C 1
ATOM 1392 O O . LEU A 1 180 ? -12.340 -8.152 7.517 1.00 97.88 180 LEU A O 1
ATOM 1396 N N . THR A 1 181 ? -13.990 -7.579 6.115 1.00 96.50 181 THR A N 1
ATOM 1397 C CA . THR A 1 181 ? -14.112 -8.893 5.457 1.00 96.50 181 THR A CA 1
ATOM 1398 C C . THR A 1 181 ? -13.395 -8.954 4.108 1.00 96.50 181 THR A C 1
ATOM 1400 O O . THR A 1 181 ? -13.143 -10.035 3.575 1.00 96.50 181 THR A O 1
ATOM 1403 N N . ASN A 1 182 ? -13.024 -7.794 3.568 1.00 97.06 182 ASN A N 1
ATOM 1404 C CA . ASN A 1 182 ? -12.383 -7.618 2.270 1.00 97.06 182 ASN A CA 1
ATOM 1405 C C . ASN A 1 182 ? -10.848 -7.497 2.357 1.00 97.06 182 ASN A C 1
ATOM 1407 O O . ASN A 1 182 ? -10.191 -7.172 1.365 1.00 97.06 182 ASN A O 1
ATOM 1411 N N . VAL A 1 183 ? -10.260 -7.785 3.525 1.00 98.19 183 VAL A N 1
ATOM 1412 C CA . VAL A 1 183 ? -8.815 -7.693 3.773 1.00 98.19 183 VAL A CA 1
ATOM 1413 C C . VAL A 1 183 ? -8.208 -9.058 4.085 1.00 98.19 183 VAL A C 1
ATOM 1415 O O . VAL A 1 183 ? -8.724 -9.824 4.895 1.00 98.19 183 VAL A O 1
ATOM 1418 N N . ARG A 1 184 ? -7.054 -9.354 3.482 1.00 97.50 184 ARG A N 1
ATOM 1419 C CA . ARG A 1 184 ? -6.223 -10.524 3.797 1.00 97.50 184 ARG A CA 1
ATOM 1420 C C . ARG A 1 184 ? -4.845 -10.080 4.255 1.00 97.50 184 ARG A C 1
ATOM 1422 O O . ARG A 1 184 ? -4.204 -9.268 3.599 1.00 97.50 184 ARG A O 1
ATOM 1429 N N . VAL A 1 185 ? -4.349 -10.655 5.345 1.00 98.38 185 VAL A N 1
ATOM 1430 C CA . VAL A 1 185 ? -2.979 -10.411 5.813 1.00 98.38 185 VAL A CA 1
ATOM 1431 C C . VAL A 1 185 ? -2.078 -11.548 5.349 1.00 98.38 185 VAL A C 1
ATOM 1433 O O . VAL A 1 185 ? -2.305 -12.705 5.703 1.00 98.38 185 VAL A O 1
ATOM 1436 N N . HIS A 1 186 ? -1.048 -11.221 4.573 1.00 97.81 186 HIS A N 1
ATOM 1437 C CA . HIS A 1 186 ? -0.062 -12.173 4.080 1.00 97.81 186 HIS A CA 1
ATOM 1438 C C . HIS A 1 186 ? 1.306 -11.904 4.715 1.00 97.81 186 HIS A C 1
ATOM 1440 O O . HIS A 1 186 ? 1.930 -10.869 4.486 1.00 97.81 186 HIS A O 1
ATOM 1446 N N . CYS A 1 187 ? 1.783 -12.859 5.512 1.00 97.69 187 CYS A N 1
ATOM 1447 C CA . CYS A 1 187 ? 3.020 -12.723 6.277 1.00 97.69 187 CYS A CA 1
ATOM 1448 C C . CYS A 1 187 ? 4.195 -13.342 5.538 1.00 97.69 187 CYS A C 1
ATOM 1450 O O . CYS A 1 187 ? 4.549 -14.496 5.773 1.00 97.69 187 CYS A O 1
ATOM 1452 N N . ALA A 1 188 ? 4.792 -12.574 4.631 1.00 96.88 188 ALA A N 1
ATOM 1453 C CA . ALA A 1 188 ? 5.934 -13.019 3.853 1.00 96.88 188 ALA A CA 1
ATOM 1454 C C . ALA A 1 188 ? 6.846 -11.861 3.450 1.00 96.88 188 ALA A C 1
ATOM 1456 O O . ALA A 1 188 ? 6.481 -10.687 3.432 1.00 96.88 188 ALA A O 1
ATOM 1457 N N . ARG A 1 189 ? 8.072 -12.222 3.076 1.00 97.31 189 ARG A N 1
ATOM 1458 C CA . ARG A 1 189 ? 8.984 -11.330 2.359 1.00 97.31 189 ARG A CA 1
ATOM 1459 C C . ARG A 1 189 ? 8.407 -11.021 0.981 1.00 97.31 189 ARG A C 1
ATOM 1461 O O . ARG A 1 189 ? 8.020 -11.945 0.270 1.00 97.31 189 ARG A O 1
ATOM 1468 N N . ALA A 1 190 ? 8.412 -9.750 0.581 1.00 97.06 190 ALA A N 1
ATOM 1469 C CA . ALA A 1 190 ? 7.926 -9.342 -0.736 1.00 97.06 190 ALA A CA 1
ATOM 1470 C C . ALA A 1 190 ? 8.701 -10.018 -1.881 1.00 97.06 190 ALA A C 1
ATOM 1472 O O . ALA A 1 190 ? 8.120 -10.357 -2.907 1.00 97.06 190 ALA A O 1
ATOM 1473 N N . GLU A 1 191 ? 9.986 -10.311 -1.670 1.00 98.00 191 GLU A N 1
ATOM 1474 C CA . GLU A 1 191 ? 10.811 -11.076 -2.607 1.00 98.00 191 GLU A CA 1
ATOM 1475 C C . GLU A 1 191 ? 10.276 -12.501 -2.841 1.00 98.00 191 GLU A C 1
ATOM 1477 O O . GLU A 1 191 ? 10.290 -12.998 -3.964 1.00 98.00 191 GLU A O 1
ATOM 1482 N N . LEU A 1 192 ? 9.771 -13.157 -1.793 1.00 98.19 192 LEU A N 1
ATOM 1483 C CA . LEU A 1 192 ? 9.183 -14.495 -1.904 1.00 98.19 192 LEU A CA 1
ATOM 1484 C C . LEU A 1 192 ? 7.771 -14.422 -2.485 1.00 98.19 192 LEU A C 1
ATOM 1486 O O . LEU A 1 192 ? 7.448 -15.183 -3.392 1.00 98.19 192 LEU A O 1
ATOM 1490 N N . ALA A 1 193 ? 6.965 -13.458 -2.034 1.00 97.50 193 ALA A N 1
ATOM 1491 C CA . ALA A 1 193 ? 5.623 -13.230 -2.564 1.00 97.50 193 ALA A CA 1
ATOM 1492 C C . ALA A 1 193 ? 5.648 -12.942 -4.075 1.00 97.50 193 ALA A C 1
ATOM 1494 O O . ALA A 1 193 ? 4.863 -13.505 -4.828 1.00 97.50 193 ALA A O 1
ATOM 1495 N N . GLY A 1 194 ? 6.602 -12.138 -4.554 1.00 97.12 194 GLY A N 1
ATOM 1496 C CA . GLY A 1 194 ? 6.768 -11.856 -5.982 1.00 97.12 194 GLY A CA 1
ATOM 1497 C C . GLY A 1 194 ? 7.215 -13.061 -6.821 1.00 97.12 194 GLY A C 1
ATOM 1498 O O . GLY A 1 194 ? 7.192 -12.982 -8.051 1.00 97.12 194 GLY A O 1
ATOM 1499 N N . ARG A 1 195 ? 7.633 -14.168 -6.192 1.00 97.12 195 ARG A N 1
ATOM 1500 C CA . ARG A 1 195 ? 7.965 -15.445 -6.850 1.00 97.12 195 ARG A CA 1
ATOM 1501 C C . ARG A 1 195 ? 6.875 -16.502 -6.702 1.00 97.12 195 ARG A C 1
ATOM 1503 O O . ARG A 1 195 ? 6.888 -17.462 -7.466 1.00 97.12 195 AR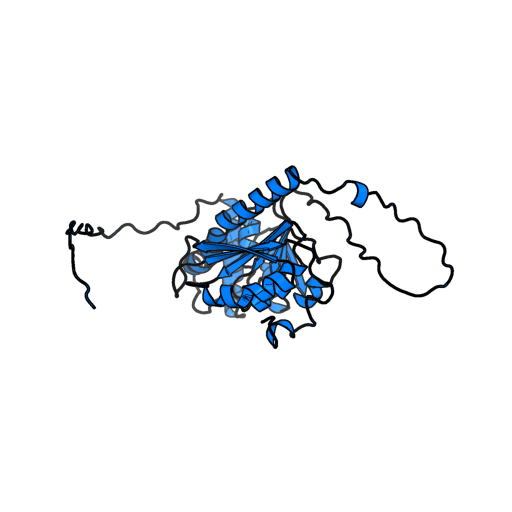G A O 1
ATOM 1510 N N . ASP A 1 196 ? 5.955 -16.333 -5.759 1.00 96.56 196 ASP A N 1
ATOM 1511 C CA . ASP A 1 196 ? 4.834 -17.243 -5.555 1.00 96.56 196 ASP A CA 1
ATOM 1512 C C . ASP A 1 196 ? 3.844 -17.129 -6.730 1.00 96.56 196 ASP A C 1
ATOM 1514 O O . ASP A 1 196 ? 3.269 -16.058 -6.934 1.00 96.56 196 ASP A O 1
ATOM 1518 N N . PRO A 1 197 ? 3.589 -18.206 -7.496 1.00 94.12 197 PRO A N 1
ATOM 1519 C CA . PRO A 1 197 ? 2.604 -18.194 -8.578 1.00 94.12 197 PRO A CA 1
ATOM 1520 C C . PRO A 1 197 ? 1.184 -17.792 -8.146 1.00 94.12 197 PRO A C 1
ATOM 1522 O O . PRO A 1 197 ? 0.390 -17.380 -8.989 1.00 94.12 197 PRO A O 1
ATOM 1525 N N . ALA A 1 198 ? 0.840 -17.914 -6.860 1.00 93.50 198 ALA A N 1
ATOM 1526 C CA . ALA A 1 198 ? -0.452 -17.489 -6.322 1.00 93.50 198 ALA A CA 1
ATOM 1527 C C . ALA A 1 198 ? -0.562 -15.967 -6.102 1.00 93.50 198 ALA A C 1
ATOM 1529 O O . ALA A 1 198 ? -1.668 -15.464 -5.892 1.00 93.50 198 ALA A O 1
ATOM 1530 N N . LEU A 1 199 ? 0.557 -15.236 -6.138 1.00 96.06 199 LEU A N 1
ATOM 1531 C CA . LEU A 1 199 ? 0.630 -13.796 -5.855 1.00 96.06 199 LEU A CA 1
ATOM 1532 C C . LEU A 1 199 ? 1.277 -12.999 -6.998 1.00 96.06 199 LEU A C 1
ATOM 1534 O O . LEU A 1 199 ? 0.948 -11.829 -7.198 1.00 96.06 199 LEU A O 1
ATOM 1538 N N . ARG A 1 200 ? 2.180 -13.620 -7.759 1.00 97.19 200 ARG A N 1
ATOM 1539 C CA . ARG A 1 200 ? 2.874 -13.010 -8.892 1.00 97.19 200 ARG A CA 1
ATOM 1540 C C . ARG A 1 200 ? 1.904 -12.664 -10.020 1.00 97.19 200 ARG A C 1
ATOM 1542 O O . ARG A 1 200 ? 1.145 -13.516 -10.480 1.00 97.19 200 ARG A O 1
ATOM 1549 N N . ASP A 1 201 ? 1.981 -11.423 -10.493 1.00 95.88 201 ASP A N 1
ATOM 1550 C CA . ASP A 1 201 ? 1.127 -10.881 -11.553 1.00 95.88 201 ASP A CA 1
ATOM 1551 C C . ASP A 1 201 ? -0.390 -11.061 -11.264 1.00 95.88 201 ASP A C 1
ATOM 1553 O O . ASP A 1 201 ? -1.188 -11.213 -12.188 1.00 95.88 201 ASP A O 1
ATOM 1557 N N . GLN A 1 202 ? -0.801 -11.059 -9.985 1.00 95.94 202 GLN A N 1
ATOM 1558 C CA . GLN A 1 202 ? -2.187 -11.313 -9.554 1.00 95.94 202 GLN A CA 1
ATOM 1559 C C . GLN A 1 202 ? -2.960 -10.068 -9.092 1.00 95.94 202 GLN A C 1
ATOM 1561 O O . GLN A 1 202 ? -4.148 -10.180 -8.785 1.00 95.94 202 GLN A O 1
ATOM 1566 N N . TYR A 1 203 ? -2.321 -8.899 -9.030 1.00 97.06 203 TYR A N 1
ATOM 1567 C CA . TYR A 1 203 ? -2.931 -7.675 -8.500 1.00 97.06 203 TYR A CA 1
ATOM 1568 C C . TYR A 1 203 ? -3.132 -6.616 -9.584 1.00 97.06 203 TYR A C 1
ATOM 1570 O O . TYR A 1 203 ? -2.294 -6.453 -10.473 1.00 97.06 203 TYR A O 1
ATOM 1578 N N . ASP A 1 204 ? -4.237 -5.877 -9.498 1.00 96.88 204 ASP A N 1
ATOM 1579 C CA . ASP A 1 204 ? -4.509 -4.707 -10.338 1.00 96.88 204 ASP A CA 1
ATOM 1580 C C . ASP A 1 204 ? -3.680 -3.506 -9.905 1.00 96.88 204 ASP A C 1
ATOM 1582 O O . ASP A 1 204 ? -3.221 -2.732 -10.744 1.00 96.88 204 ASP A O 1
ATOM 1586 N N . LEU A 1 205 ? -3.476 -3.383 -8.594 1.00 98.06 205 LEU A N 1
ATOM 1587 C CA . LEU A 1 205 ? -2.791 -2.269 -7.970 1.00 98.06 205 LEU A CA 1
ATOM 1588 C C . LEU A 1 205 ? -1.851 -2.769 -6.873 1.00 98.06 205 LEU A C 1
ATOM 1590 O O . LEU A 1 205 ? -2.259 -3.516 -5.989 1.00 98.06 205 LEU A O 1
ATOM 1594 N N . ALA A 1 206 ? -0.609 -2.301 -6.888 1.00 98.44 206 ALA A N 1
ATOM 1595 C CA . ALA A 1 206 ? 0.233 -2.288 -5.700 1.00 98.44 206 ALA A CA 1
ATOM 1596 C C . ALA A 1 206 ? 0.284 -0.873 -5.118 1.00 98.44 206 ALA A C 1
ATOM 1598 O O . ALA A 1 206 ? 0.429 0.102 -5.858 1.00 98.44 206 ALA A O 1
ATOM 1599 N N . VAL A 1 207 ? 0.232 -0.763 -3.798 1.00 98.19 207 VAL A N 1
ATOM 1600 C CA . VAL A 1 207 ? 0.526 0.463 -3.056 1.00 98.19 207 VAL A CA 1
ATOM 1601 C C . VAL A 1 207 ? 1.683 0.207 -2.099 1.00 98.19 207 VAL A C 1
ATOM 1603 O O . VAL A 1 207 ? 1.912 -0.925 -1.676 1.00 98.19 207 VAL A O 1
ATOM 1606 N N . ALA A 1 208 ? 2.459 1.244 -1.804 1.00 95.69 208 ALA A N 1
ATOM 1607 C CA . ALA A 1 208 ? 3.502 1.169 -0.788 1.00 95.69 208 ALA A CA 1
ATOM 1608 C C . ALA A 1 208 ? 3.756 2.550 -0.182 1.00 95.69 208 ALA A C 1
ATOM 1610 O O . ALA A 1 208 ? 3.898 3.539 -0.910 1.00 95.69 208 ALA A O 1
ATOM 1611 N N . ARG A 1 209 ? 3.883 2.603 1.148 1.00 90.50 209 ARG A N 1
ATOM 1612 C CA . ARG A 1 209 ? 4.210 3.822 1.897 1.00 90.50 209 ARG A CA 1
ATOM 1613 C C . ARG A 1 209 ? 5.339 3.560 2.890 1.00 90.50 209 ARG A C 1
ATOM 1615 O O . ARG A 1 209 ? 5.249 2.657 3.707 1.00 90.50 209 ARG A O 1
ATOM 1622 N N . ALA A 1 210 ? 6.380 4.395 2.853 1.00 68.12 210 ALA A N 1
ATOM 1623 C CA . ALA A 1 210 ? 7.449 4.434 3.863 1.00 68.12 210 ALA A CA 1
ATOM 1624 C C . ALA A 1 210 ? 8.241 3.119 4.089 1.00 68.12 210 ALA A C 1
ATOM 1626 O O . ALA A 1 210 ? 8.666 2.833 5.206 1.00 68.12 210 ALA A O 1
ATOM 1627 N N . VAL A 1 211 ? 8.480 2.326 3.036 1.00 63.69 211 VAL A N 1
ATOM 1628 C CA . VAL A 1 211 ? 9.138 1.005 3.157 1.00 63.69 211 VAL A CA 1
ATOM 1629 C C . VAL A 1 211 ? 10.607 1.018 2.725 1.00 63.69 211 VAL A C 1
ATOM 1631 O O . VAL A 1 211 ? 11.453 0.447 3.410 1.00 63.69 211 VAL A O 1
ATOM 1634 N N . ALA A 1 212 ? 10.918 1.640 1.584 1.00 82.25 212 ALA A N 1
ATOM 1635 C CA . ALA A 1 212 ? 12.267 1.693 1.024 1.00 82.25 212 ALA A CA 1
ATOM 1636 C C . ALA A 1 212 ? 12.392 2.778 -0.061 1.00 82.25 212 ALA A C 1
ATOM 1638 O O . ALA A 1 212 ? 11.418 3.443 -0.438 1.00 82.25 212 ALA A O 1
ATOM 1639 N N . GLU A 1 213 ? 13.601 2.918 -0.597 1.00 90.81 213 GLU A N 1
ATOM 1640 C CA . GLU A 1 213 ? 13.851 3.714 -1.793 1.00 90.81 213 GLU A CA 1
ATOM 1641 C C . GLU A 1 213 ? 13.067 3.174 -3.000 1.00 90.81 213 GLU A C 1
ATOM 1643 O O . GLU A 1 213 ? 12.851 1.966 -3.143 1.00 90.81 213 GLU A O 1
ATOM 1648 N N . LEU A 1 214 ? 12.669 4.060 -3.910 1.00 92.94 214 LEU A N 1
ATOM 1649 C CA . LEU A 1 214 ? 11.774 3.744 -5.022 1.00 92.94 214 LEU A CA 1
ATOM 1650 C C . LEU A 1 214 ? 12.326 2.641 -5.940 1.00 92.94 214 LEU A C 1
ATOM 1652 O O . LEU A 1 214 ? 11.577 1.777 -6.383 1.00 92.94 214 LEU A O 1
ATOM 1656 N N . ARG A 1 215 ? 13.639 2.605 -6.174 1.00 94.56 215 ARG A N 1
ATOM 1657 C CA . ARG A 1 215 ? 14.301 1.538 -6.946 1.00 94.56 215 ARG A CA 1
ATOM 1658 C C . ARG A 1 215 ? 14.185 0.150 -6.311 1.00 94.56 215 ARG A C 1
ATOM 1660 O O . ARG A 1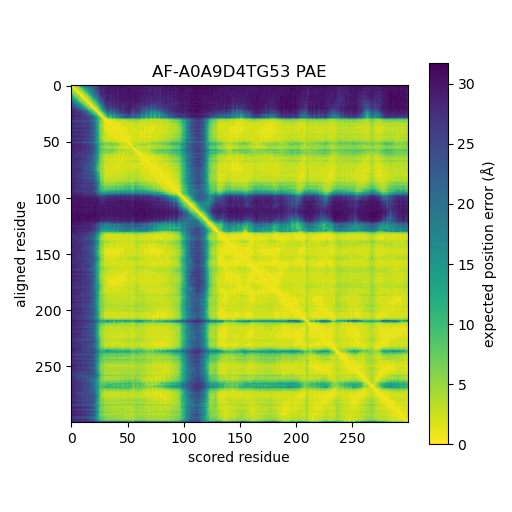 215 ? 14.070 -0.842 -7.026 1.00 94.56 215 ARG A O 1
ATOM 1667 N N . VAL A 1 216 ? 14.191 0.080 -4.979 1.00 95.75 216 VAL A N 1
ATOM 1668 C CA . VAL A 1 216 ? 13.983 -1.165 -4.233 1.00 95.75 216 VAL A CA 1
ATOM 1669 C C . VAL A 1 216 ? 12.514 -1.545 -4.325 1.00 95.75 216 VAL A C 1
ATOM 1671 O O . VAL A 1 216 ? 12.193 -2.674 -4.685 1.00 95.75 216 VAL A O 1
ATOM 1674 N N . LEU A 1 217 ? 11.615 -0.588 -4.076 1.00 95.81 217 LEU A N 1
ATOM 1675 C CA . LEU A 1 217 ? 10.177 -0.835 -4.141 1.00 95.81 217 LEU A CA 1
ATOM 1676 C C . LEU A 1 217 ? 9.708 -1.259 -5.529 1.00 95.81 217 LEU A C 1
ATOM 1678 O O . LEU A 1 217 ? 8.827 -2.106 -5.609 1.00 95.81 217 LEU A O 1
ATOM 1682 N N . ALA A 1 218 ? 10.321 -0.754 -6.600 1.00 97.00 218 ALA A N 1
ATOM 1683 C CA . ALA A 1 218 ? 10.014 -1.189 -7.957 1.00 97.00 218 ALA A CA 1
ATOM 1684 C C . ALA A 1 218 ? 10.174 -2.708 -8.090 1.00 97.00 218 ALA A C 1
ATOM 1686 O O . ALA A 1 218 ? 9.263 -3.386 -8.561 1.00 97.00 218 ALA A O 1
ATOM 1687 N N . GLU A 1 219 ? 11.294 -3.252 -7.609 1.00 97.88 219 GLU A N 1
ATOM 1688 C CA . GLU A 1 219 ? 11.558 -4.689 -7.640 1.00 97.88 219 GLU A CA 1
ATOM 1689 C C . GLU A 1 219 ? 10.660 -5.489 -6.691 1.00 97.88 219 GLU A C 1
ATOM 1691 O O . GLU A 1 219 ? 10.360 -6.638 -6.994 1.00 97.88 219 GLU A O 1
ATOM 1696 N N . LEU A 1 220 ? 10.202 -4.910 -5.578 1.00 97.75 220 LEU A N 1
ATOM 1697 C CA . LEU A 1 220 ? 9.320 -5.598 -4.628 1.00 97.75 220 LEU A CA 1
ATOM 1698 C C . LEU A 1 220 ? 7.838 -5.569 -5.038 1.00 97.75 220 LEU A C 1
ATOM 1700 O O . LEU A 1 220 ? 7.115 -6.522 -4.763 1.00 97.75 220 LEU A O 1
ATOM 1704 N N . CYS A 1 221 ? 7.382 -4.496 -5.688 1.00 98.12 221 CYS A N 1
ATOM 1705 C CA . CYS A 1 221 ? 5.965 -4.261 -5.978 1.00 98.12 221 CYS A CA 1
ATOM 1706 C C . CYS A 1 221 ? 5.571 -4.738 -7.378 1.00 98.12 221 CYS A C 1
ATOM 1708 O O . CYS A 1 221 ? 4.586 -5.456 -7.533 1.00 98.12 221 CYS A O 1
ATOM 1710 N N . LEU A 1 222 ? 6.337 -4.375 -8.415 1.00 98.25 222 LEU A N 1
ATOM 1711 C CA . LEU A 1 222 ? 5.946 -4.657 -9.800 1.00 98.25 222 LEU A CA 1
ATOM 1712 C C . LEU A 1 222 ? 5.799 -6.150 -10.138 1.00 98.25 222 LEU A C 1
ATOM 1714 O O . LEU A 1 222 ? 4.915 -6.444 -10.938 1.00 98.25 222 LEU A O 1
ATOM 1718 N N . PRO A 1 223 ? 6.549 -7.112 -9.559 1.00 98.31 223 PRO A N 1
ATOM 1719 C CA . PRO A 1 223 ? 6.300 -8.535 -9.811 1.00 98.31 223 PRO A CA 1
ATOM 1720 C C . PRO A 1 223 ? 4.925 -9.039 -9.346 1.00 98.31 223 PRO A C 1
ATOM 1722 O O . PRO A 1 223 ? 4.461 -10.067 -9.825 1.00 98.31 223 PRO A O 1
ATOM 1725 N N . LEU A 1 224 ? 4.270 -8.348 -8.411 1.00 98.38 224 LEU A N 1
ATOM 1726 C CA . LEU A 1 224 ? 2.935 -8.711 -7.921 1.00 98.38 224 LEU A CA 1
ATOM 1727 C C . LEU A 1 224 ? 1.829 -8.169 -8.844 1.00 98.38 224 LEU A C 1
ATOM 1729 O O . LEU A 1 224 ? 0.746 -8.740 -8.938 1.00 98.38 224 LEU A O 1
ATOM 1733 N N . VAL A 1 225 ? 2.104 -7.078 -9.556 1.00 98.00 225 VAL A N 1
ATOM 1734 C CA . VAL A 1 225 ? 1.124 -6.375 -10.392 1.00 98.00 225 VAL A CA 1
ATOM 1735 C C . VAL A 1 225 ? 1.024 -7.031 -11.764 1.00 98.00 225 VAL A C 1
ATOM 1737 O O . VAL A 1 225 ? 2.038 -7.205 -12.443 1.00 98.00 225 VAL A O 1
ATOM 1740 N N . ARG A 1 226 ? -0.192 -7.351 -12.212 1.00 94.75 226 ARG A N 1
ATOM 1741 C CA . ARG A 1 226 ? -0.434 -7.910 -13.550 1.00 94.75 226 ARG A CA 1
ATOM 1742 C C . ARG A 1 226 ? -0.085 -6.916 -14.653 1.00 94.75 226 ARG A C 1
ATOM 1744 O O . ARG A 1 226 ? -0.141 -5.704 -14.452 1.00 94.75 226 ARG A O 1
ATOM 1751 N N . THR A 1 227 ? 0.199 -7.404 -15.859 1.00 93.50 227 THR A N 1
ATOM 1752 C CA . THR A 1 227 ? 0.385 -6.513 -17.020 1.00 93.50 227 THR A CA 1
ATOM 1753 C C . THR A 1 227 ? -0.869 -5.660 -17.250 1.00 93.50 227 THR A C 1
ATOM 1755 O O . THR A 1 227 ? -1.991 -6.165 -17.221 1.00 93.50 227 THR A O 1
ATOM 1758 N N . GLY A 1 228 ? -0.673 -4.353 -17.435 1.00 92.69 228 GLY A N 1
ATOM 1759 C CA . GLY A 1 228 ? -1.730 -3.341 -17.501 1.00 92.69 228 GLY A CA 1
ATOM 1760 C C . GLY A 1 228 ? -2.148 -2.761 -16.145 1.00 92.69 228 GLY A C 1
ATOM 1761 O O . GLY A 1 228 ? -2.769 -1.702 -16.127 1.00 92.69 228 GLY A O 1
ATOM 1762 N N . GLY A 1 229 ? -1.788 -3.407 -15.032 1.00 95.94 229 GLY A N 1
ATOM 1763 C CA . GLY A 1 229 ? -2.003 -2.896 -13.678 1.00 95.94 229 GLY A CA 1
ATOM 1764 C C . GLY A 1 229 ? -1.061 -1.754 -13.304 1.00 95.94 229 GLY A C 1
ATOM 1765 O O . GLY A 1 229 ? -0.193 -1.349 -14.085 1.00 95.94 229 GLY A O 1
ATOM 1766 N N . HIS A 1 230 ? -1.225 -1.241 -12.090 1.00 97.94 230 HIS A N 1
ATOM 1767 C CA . HIS A 1 230 ? -0.524 -0.059 -11.603 1.00 97.94 230 HIS A CA 1
ATOM 1768 C C . HIS A 1 230 ? 0.212 -0.307 -10.289 1.00 97.94 230 HIS A C 1
ATOM 1770 O O . HIS A 1 230 ? -0.123 -1.182 -9.497 1.00 97.94 230 HIS A O 1
ATOM 1776 N N . TRP A 1 231 ? 1.236 0.497 -10.054 1.00 98.00 231 TRP A N 1
ATOM 1777 C CA . TRP A 1 231 ? 1.893 0.639 -8.772 1.00 98.00 231 TRP A CA 1
ATOM 1778 C C . TRP A 1 231 ? 1.926 2.123 -8.411 1.00 98.00 231 TRP A C 1
ATOM 1780 O O . TRP A 1 231 ? 2.386 2.948 -9.206 1.00 98.00 231 TRP A O 1
ATOM 1790 N N . VAL A 1 232 ? 1.420 2.445 -7.222 1.00 97.50 232 VAL A N 1
ATOM 1791 C CA . VAL A 1 232 ? 1.395 3.798 -6.664 1.00 97.50 232 VAL A CA 1
ATOM 1792 C C . VAL A 1 232 ? 2.250 3.823 -5.402 1.00 97.50 232 VAL A C 1
ATOM 1794 O O . VAL A 1 232 ? 1.936 3.167 -4.409 1.00 97.50 232 VAL A O 1
ATOM 1797 N N . ALA A 1 233 ? 3.350 4.572 -5.433 1.00 95.31 233 ALA A N 1
ATOM 1798 C CA . ALA A 1 233 ? 4.210 4.750 -4.266 1.00 95.31 233 ALA A CA 1
ATOM 1799 C C . ALA A 1 233 ? 3.963 6.117 -3.628 1.00 95.31 233 ALA A C 1
ATOM 1801 O O . ALA A 1 233 ? 4.077 7.143 -4.297 1.00 95.31 233 ALA A O 1
ATOM 1802 N N . ALA A 1 234 ? 3.672 6.129 -2.329 1.00 92.69 234 ALA A N 1
ATOM 1803 C CA . ALA A 1 234 ? 3.524 7.356 -1.559 1.00 92.69 234 ALA A CA 1
ATOM 1804 C C . ALA A 1 234 ? 4.897 7.848 -1.079 1.00 92.69 234 ALA A C 1
ATOM 1806 O O . ALA A 1 234 ? 5.622 7.127 -0.380 1.00 92.69 234 ALA A O 1
ATOM 1807 N N . LYS A 1 235 ? 5.253 9.076 -1.459 1.00 90.06 235 LYS A N 1
ATOM 1808 C CA . LYS A 1 235 ? 6.523 9.735 -1.138 1.00 90.06 235 LYS A CA 1
ATOM 1809 C C . LYS A 1 235 ? 6.306 11.088 -0.461 1.00 90.06 235 LYS A C 1
ATOM 1811 O O . LYS A 1 235 ? 5.200 11.626 -0.443 1.00 90.06 235 LYS A O 1
ATOM 1816 N N . GLY A 1 236 ? 7.368 11.579 0.177 1.00 84.25 236 GLY A N 1
ATOM 1817 C CA . GLY A 1 236 ? 7.415 12.917 0.764 1.00 84.25 236 GLY A CA 1
ATOM 1818 C C . GLY A 1 236 ? 7.617 13.999 -0.294 1.00 84.25 236 GLY A C 1
ATOM 1819 O O . GLY A 1 236 ? 7.428 13.747 -1.485 1.00 84.25 236 GLY A O 1
ATOM 1820 N N . ALA A 1 237 ? 8.024 15.181 0.159 1.00 76.25 237 ALA A N 1
ATOM 1821 C CA . ALA A 1 237 ? 8.245 16.315 -0.720 1.00 76.25 237 ALA A CA 1
ATOM 1822 C C . ALA A 1 237 ? 9.393 16.054 -1.703 1.00 76.25 237 ALA A C 1
ATOM 1824 O O . ALA A 1 237 ? 10.389 15.413 -1.370 1.00 76.25 237 ALA A O 1
ATOM 1825 N N . ALA A 1 238 ? 9.236 16.589 -2.914 1.00 75.75 238 ALA A N 1
ATOM 1826 C CA . ALA A 1 238 ? 10.265 16.628 -3.947 1.00 75.75 238 ALA A CA 1
ATOM 1827 C C . ALA A 1 238 ? 10.958 15.272 -4.259 1.00 75.75 238 ALA A C 1
ATOM 1829 O O . ALA A 1 238 ? 12.184 15.160 -4.184 1.00 75.75 238 ALA A O 1
ATOM 1830 N N . PRO A 1 239 ? 10.222 14.221 -4.685 1.00 81.00 239 PRO A N 1
ATOM 1831 C CA . PRO A 1 239 ? 10.821 12.917 -4.977 1.00 81.00 239 PRO A CA 1
ATOM 1832 C C . PRO A 1 239 ? 11.558 12.861 -6.329 1.00 81.00 239 PRO A C 1
ATOM 1834 O O . PRO A 1 239 ? 11.857 11.769 -6.811 1.00 81.00 239 PRO A O 1
ATOM 1837 N N . GLN A 1 240 ? 11.817 13.990 -7.001 1.00 85.62 240 GLN A N 1
ATOM 1838 C CA . GLN A 1 240 ? 12.275 14.003 -8.396 1.00 85.62 240 GLN A CA 1
ATOM 1839 C C . GLN A 1 240 ? 13.617 13.284 -8.580 1.00 85.62 240 GLN A C 1
ATOM 1841 O O . GLN A 1 240 ? 13.756 12.517 -9.535 1.00 85.62 240 GLN A O 1
ATOM 1846 N N . ASP A 1 241 ? 14.563 13.468 -7.659 1.00 85.19 241 ASP A N 1
ATOM 1847 C CA . ASP A 1 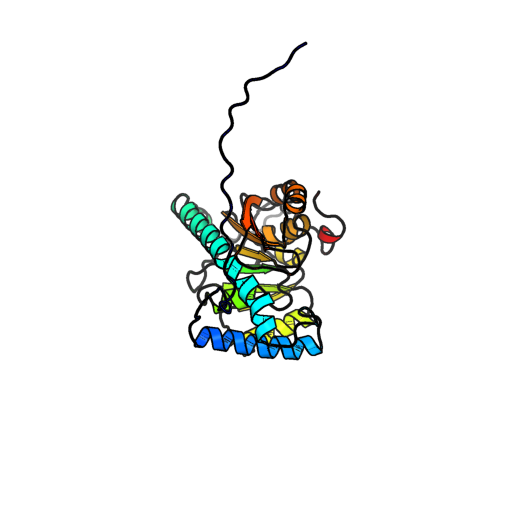241 ? 15.878 12.819 -7.720 1.00 85.19 241 ASP A CA 1
ATOM 1848 C C . ASP A 1 241 ? 15.777 11.310 -7.470 1.00 85.19 241 ASP A C 1
ATOM 1850 O O . ASP A 1 241 ? 16.349 10.505 -8.210 1.00 85.19 241 ASP A O 1
ATOM 1854 N N . GLU A 1 242 ? 14.974 10.907 -6.480 1.00 86.50 242 GLU A N 1
ATOM 1855 C CA . GLU A 1 242 ? 14.702 9.495 -6.195 1.00 86.50 242 GLU A CA 1
ATOM 1856 C C . GLU A 1 242 ? 14.031 8.809 -7.398 1.00 86.50 242 GLU A C 1
ATOM 1858 O O . GLU A 1 242 ? 14.391 7.695 -7.792 1.00 86.50 242 GLU A O 1
ATOM 1863 N N . VAL A 1 243 ? 13.082 9.502 -8.027 1.00 88.94 243 VAL A N 1
ATOM 1864 C CA . VAL A 1 243 ? 12.371 9.038 -9.220 1.00 88.94 243 VAL A CA 1
ATOM 1865 C C . VAL A 1 243 ? 13.312 8.946 -10.410 1.00 88.94 243 VAL A C 1
ATOM 1867 O O . VAL A 1 243 ? 13.274 7.946 -11.128 1.00 88.94 243 VAL A O 1
ATOM 1870 N N . ALA A 1 244 ? 14.180 9.939 -10.615 1.00 89.50 244 ALA A N 1
ATOM 1871 C CA . ALA A 1 244 ? 15.188 9.921 -11.668 1.00 89.50 244 ALA A CA 1
ATOM 1872 C C . ALA A 1 244 ? 16.132 8.719 -11.522 1.00 89.50 244 ALA A C 1
ATOM 1874 O O . ALA A 1 244 ? 16.347 8.006 -12.506 1.00 89.50 244 ALA A O 1
ATOM 1875 N N . GLY A 1 245 ? 16.604 8.441 -10.302 1.00 89.06 245 GLY A N 1
ATOM 1876 C CA . GLY A 1 245 ? 17.435 7.274 -9.993 1.00 89.06 245 GLY A CA 1
ATOM 1877 C C . GLY A 1 245 ? 16.715 5.935 -10.188 1.00 89.06 245 GLY A C 1
ATOM 1878 O O . GLY A 1 245 ? 17.325 4.953 -10.605 1.00 89.06 245 GLY A O 1
ATOM 1879 N N . ALA A 1 246 ? 15.399 5.884 -9.969 1.00 92.75 246 ALA A N 1
ATOM 1880 C CA . ALA A 1 246 ? 14.620 4.652 -10.088 1.00 92.75 246 ALA A CA 1
ATOM 1881 C C . ALA A 1 246 ? 14.142 4.320 -11.514 1.00 92.75 246 ALA A C 1
ATOM 1883 O O . ALA A 1 246 ? 13.684 3.198 -11.740 1.00 92.75 246 ALA A O 1
ATOM 1884 N N . LYS A 1 247 ? 14.239 5.237 -12.492 1.00 94.44 247 LYS A N 1
ATOM 1885 C CA . LYS A 1 247 ? 13.719 5.023 -13.864 1.00 94.44 247 LYS A CA 1
ATOM 1886 C C . LYS A 1 247 ? 14.210 3.715 -14.485 1.00 94.44 247 LYS A C 1
ATOM 1888 O O . LYS A 1 247 ? 13.416 2.937 -15.012 1.00 94.44 247 LYS A O 1
ATOM 1893 N N . THR A 1 248 ? 15.511 3.452 -14.391 1.00 95.75 248 THR A N 1
ATOM 1894 C CA . THR A 1 248 ? 16.117 2.240 -14.956 1.00 95.75 248 THR A CA 1
ATOM 1895 C C . THR A 1 248 ? 15.674 0.983 -14.204 1.00 95.75 248 THR A C 1
ATOM 1897 O O . THR A 1 248 ? 15.441 -0.048 -14.835 1.00 95.75 248 THR A O 1
ATOM 1900 N N . ALA A 1 249 ? 15.498 1.052 -12.881 1.00 96.69 249 ALA A N 1
ATOM 1901 C CA . ALA A 1 249 ? 14.965 -0.050 -12.084 1.00 96.69 249 ALA A CA 1
ATOM 1902 C C . ALA A 1 249 ? 13.540 -0.398 -12.522 1.00 96.69 249 ALA A C 1
ATOM 1904 O O . ALA A 1 249 ? 13.272 -1.552 -12.847 1.00 96.69 249 ALA A O 1
ATOM 1905 N N . VAL A 1 250 ? 12.668 0.612 -12.617 1.00 97.62 250 VAL A N 1
ATOM 1906 C CA . VAL A 1 250 ? 11.271 0.476 -13.056 1.00 97.62 250 VAL A CA 1
ATOM 1907 C C . VAL A 1 250 ? 11.189 -0.222 -14.414 1.00 97.62 250 VAL A C 1
ATOM 1909 O O . VAL A 1 250 ? 10.449 -1.194 -14.547 1.00 97.62 250 VAL A O 1
ATOM 1912 N N . ILE A 1 251 ? 11.999 0.198 -15.392 1.00 97.81 251 ILE A N 1
ATOM 1913 C CA . ILE A 1 251 ? 12.034 -0.423 -16.726 1.00 97.81 251 ILE A CA 1
ATOM 1914 C C . ILE A 1 251 ? 12.500 -1.884 -16.651 1.00 97.81 251 ILE A C 1
ATOM 1916 O O . ILE A 1 251 ? 11.874 -2.757 -17.252 1.00 97.81 251 ILE A O 1
ATOM 1920 N N . LYS A 1 252 ? 13.564 -2.181 -15.889 1.00 97.69 252 LYS A N 1
ATOM 1921 C CA . LYS A 1 252 ? 14.115 -3.546 -15.758 1.00 97.69 252 LYS A CA 1
ATOM 1922 C C . LYS A 1 252 ? 13.104 -4.561 -15.230 1.00 97.69 252 LYS A C 1
ATOM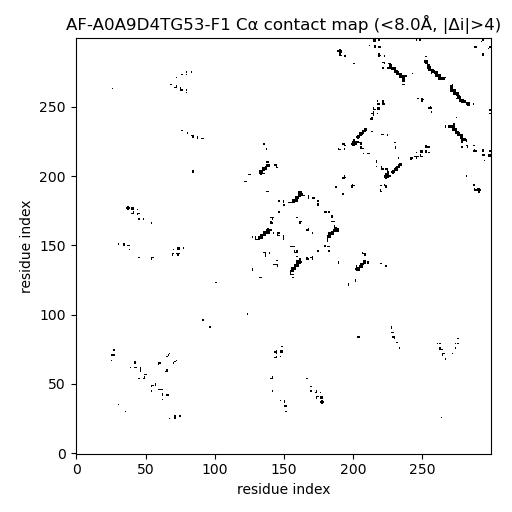 1924 O O . LYS A 1 252 ? 13.195 -5.737 -15.578 1.00 97.69 252 LYS A O 1
ATOM 1929 N N . VAL A 1 253 ? 12.158 -4.123 -14.402 1.00 97.75 253 VAL A N 1
ATOM 1930 C CA . VAL A 1 253 ? 11.114 -4.988 -13.835 1.00 97.75 253 VAL A CA 1
ATOM 1931 C C . VAL A 1 253 ? 9.757 -4.851 -14.540 1.00 97.75 253 VAL A C 1
ATOM 1933 O O . VAL A 1 253 ? 8.744 -5.319 -14.022 1.00 97.75 253 VAL A O 1
ATOM 1936 N N . GLY A 1 254 ? 9.736 -4.273 -15.746 1.00 97.31 254 GLY A N 1
ATOM 1937 C CA . GLY A 1 254 ? 8.568 -4.242 -16.635 1.00 97.31 254 GLY A CA 1
ATOM 1938 C C . GLY A 1 254 ? 7.598 -3.084 -16.392 1.00 97.31 254 GLY A C 1
ATOM 1939 O O . GLY A 1 254 ? 6.477 -3.090 -16.902 1.00 97.31 254 GLY A O 1
ATOM 1940 N N . GLY A 1 255 ? 7.995 -2.086 -15.606 1.00 97.69 255 GLY A N 1
ATOM 1941 C CA . GLY A 1 255 ? 7.210 -0.886 -15.348 1.00 97.69 255 GLY A CA 1
ATOM 1942 C C . GLY A 1 255 ? 7.472 0.242 -16.351 1.00 97.69 255 GLY A C 1
ATOM 1943 O O . GLY A 1 255 ? 8.519 0.322 -16.991 1.00 97.69 255 GLY A O 1
ATOM 1944 N N . LYS A 1 256 ? 6.518 1.167 -16.440 1.00 96.88 256 LYS A N 1
ATOM 1945 C CA . LYS A 1 256 ? 6.621 2.448 -17.143 1.00 96.88 256 LYS A CA 1
ATOM 1946 C C . LYS A 1 256 ? 6.152 3.555 -16.205 1.00 96.88 256 LYS A C 1
ATOM 1948 O O . LYS A 1 256 ? 4.992 3.555 -15.798 1.00 96.88 256 LYS A O 1
ATOM 1953 N N . LEU A 1 257 ? 7.043 4.491 -15.883 1.00 96.31 257 LEU A N 1
ATOM 1954 C CA . LEU A 1 257 ? 6.700 5.685 -15.111 1.00 96.31 257 LEU A CA 1
ATOM 1955 C C . LEU A 1 257 ? 5.672 6.518 -15.892 1.00 96.31 257 LEU A C 1
ATOM 1957 O O . LEU A 1 257 ? 5.907 6.843 -17.058 1.00 96.31 257 LEU A O 1
ATOM 1961 N N . LEU A 1 258 ? 4.542 6.824 -15.257 1.00 94.50 258 LEU A N 1
ATOM 1962 C CA . LEU A 1 258 ? 3.491 7.675 -15.815 1.00 94.50 258 LEU A CA 1
ATOM 1963 C C . LEU A 1 258 ? 3.686 9.134 -15.405 1.00 94.50 258 LEU A C 1
ATOM 1965 O O . LEU A 1 258 ? 3.525 10.022 -16.236 1.00 94.50 258 LEU A O 1
ATOM 1969 N N . GLY A 1 259 ? 4.073 9.378 -14.152 1.00 92.88 259 GLY A N 1
ATOM 1970 C CA . GLY A 1 259 ? 4.272 10.730 -13.648 1.00 92.88 259 GLY A CA 1
ATOM 1971 C C . GLY A 1 259 ? 4.362 10.810 -12.130 1.00 92.88 259 GLY A C 1
ATOM 1972 O O . GLY A 1 259 ? 4.436 9.793 -11.434 1.00 92.88 259 GLY A O 1
ATOM 1973 N N . LEU A 1 260 ? 4.370 12.053 -11.658 1.00 92.94 260 LEU A N 1
ATOM 1974 C CA . LEU A 1 260 ? 4.311 12.441 -10.256 1.00 92.94 260 LEU A CA 1
ATOM 1975 C C . LEU A 1 260 ? 3.083 13.316 -10.071 1.00 92.94 260 LEU A C 1
ATOM 1977 O O . LEU A 1 260 ? 2.861 14.228 -10.867 1.00 92.94 260 LEU A O 1
ATOM 1981 N N . GLU A 1 261 ? 2.315 13.038 -9.031 1.00 91.38 261 GLU A N 1
ATOM 1982 C CA . GLU A 1 261 ? 1.160 13.842 -8.662 1.00 91.38 261 GLU A CA 1
ATOM 1983 C C . GLU A 1 261 ? 1.309 14.262 -7.206 1.00 91.38 261 GLU A C 1
ATOM 1985 O O . GLU A 1 261 ? 1.408 13.418 -6.315 1.00 91.38 261 GLU A O 1
ATOM 1990 N N . GLU A 1 262 ? 1.357 15.566 -6.957 1.00 90.62 262 GLU A N 1
ATOM 1991 C CA . GLU A 1 262 ? 1.212 16.084 -5.600 1.00 90.62 262 GLU A CA 1
ATOM 1992 C C . GLU A 1 262 ? -0.204 15.778 -5.116 1.00 90.62 262 GLU A C 1
ATOM 1994 O O . GLU A 1 262 ? -1.181 15.960 -5.850 1.00 90.62 262 GLU A O 1
ATOM 1999 N N . VAL A 1 263 ? -0.306 15.255 -3.899 1.00 89.00 263 VAL A N 1
ATOM 2000 C CA . VAL A 1 263 ? -1.589 14.955 -3.268 1.00 89.00 263 VAL A CA 1
ATOM 2001 C C . VAL A 1 263 ? -1.845 15.975 -2.169 1.00 89.00 263 VAL A C 1
ATOM 2003 O O . VAL A 1 263 ? -0.904 16.516 -1.592 1.00 89.00 263 VAL A O 1
ATOM 2006 N N . ASP A 1 264 ? -3.114 16.248 -1.877 1.00 86.56 264 ASP A N 1
ATOM 2007 C CA . ASP A 1 264 ? -3.508 17.216 -0.845 1.00 86.56 264 ASP A CA 1
ATOM 2008 C C . ASP A 1 264 ? -3.347 16.592 0.551 1.00 86.56 264 ASP A C 1
ATOM 2010 O O . ASP A 1 264 ? -4.285 16.222 1.242 1.00 86.56 264 ASP A O 1
ATOM 2014 N N . SER A 1 265 ? -2.095 16.386 0.932 1.00 83.44 265 SER A N 1
ATOM 2015 C CA . SER A 1 265 ? -1.662 15.965 2.256 1.00 83.44 265 SER A CA 1
ATOM 2016 C C . SER A 1 265 ? -0.269 16.542 2.480 1.00 83.44 265 SER A C 1
ATOM 2018 O O . SER A 1 265 ? 0.568 16.574 1.571 1.00 83.44 265 SER A O 1
ATOM 2020 N N . GLU A 1 266 ? -0.021 17.015 3.696 1.00 79.31 266 GLU A N 1
ATOM 2021 C CA . GLU A 1 266 ? 1.249 17.612 4.087 1.00 79.31 266 GLU A CA 1
ATOM 2022 C C . GLU A 1 266 ? 1.923 16.760 5.160 1.00 79.31 266 GLU A C 1
ATOM 2024 O O . GLU A 1 266 ? 1.357 16.447 6.207 1.00 79.31 266 GLU A O 1
ATOM 2029 N N . GLY A 1 267 ? 3.168 16.378 4.892 1.00 73.56 267 GLY A N 1
ATOM 2030 C CA . GLY A 1 267 ? 4.055 15.796 5.884 1.00 73.56 267 GLY A CA 1
ATOM 2031 C C . GLY A 1 267 ? 4.934 16.856 6.555 1.00 73.56 267 GLY A C 1
ATOM 2032 O O . GLY A 1 267 ? 4.965 18.009 6.133 1.00 73.56 267 GLY A O 1
ATOM 2033 N N . PRO A 1 268 ? 5.753 16.454 7.544 1.00 70.56 268 PRO A N 1
ATOM 2034 C CA . PRO A 1 268 ? 6.700 17.357 8.208 1.00 70.56 268 PRO A CA 1
ATOM 2035 C C . PRO A 1 268 ? 7.701 18.036 7.260 1.00 70.56 268 PRO A C 1
ATOM 2037 O O . PRO A 1 268 ? 8.228 19.095 7.574 1.00 70.56 268 PRO A O 1
ATOM 2040 N N . GLU A 1 269 ? 7.979 17.406 6.117 1.00 71.19 269 GLU A N 1
ATOM 2041 C CA . GLU A 1 269 ? 8.964 17.850 5.125 1.00 71.19 269 GLU A CA 1
ATOM 2042 C C . GLU A 1 269 ? 8.313 18.526 3.905 1.00 71.19 269 GLU A C 1
ATOM 2044 O O . GLU A 1 269 ? 9.005 18.844 2.942 1.00 71.19 269 GLU A O 1
ATOM 2049 N N . GLY A 1 270 ? 6.993 18.743 3.930 1.00 82.06 270 GLY A N 1
ATOM 2050 C CA . GLY A 1 270 ? 6.229 19.354 2.842 1.00 82.06 270 GLY A CA 1
ATOM 2051 C C . GLY A 1 270 ? 5.172 18.423 2.233 1.00 82.06 270 GLY A C 1
ATOM 2052 O O . GLY A 1 270 ? 4.828 17.398 2.835 1.00 82.06 270 GLY A O 1
ATOM 2053 N N . PRO A 1 271 ? 4.634 18.771 1.049 1.00 85.06 271 PRO A N 1
ATOM 2054 C CA . PRO A 1 271 ? 3.523 18.050 0.440 1.00 85.06 271 PRO A CA 1
ATOM 2055 C C . PRO A 1 271 ? 3.896 16.604 0.120 1.00 85.06 271 PRO A C 1
ATOM 2057 O O . PRO A 1 271 ? 5.043 16.279 -0.204 1.00 85.06 271 PRO A O 1
ATOM 2060 N N . ARG A 1 272 ? 2.913 15.713 0.202 1.00 88.94 272 ARG A N 1
ATOM 2061 C CA . ARG A 1 272 ? 3.064 14.324 -0.224 1.00 88.94 272 ARG A CA 1
ATOM 2062 C C . ARG A 1 272 ? 2.941 14.219 -1.739 1.00 88.94 272 ARG A C 1
ATOM 2064 O O . ARG A 1 272 ? 2.234 14.980 -2.393 1.00 88.94 272 ARG A O 1
ATOM 2071 N N . THR A 1 273 ? 3.624 13.238 -2.312 1.00 91.69 273 THR A N 1
ATOM 2072 C CA . THR A 1 273 ? 3.590 12.968 -3.752 1.00 91.69 273 THR A CA 1
ATOM 2073 C C . THR A 1 273 ? 3.291 11.496 -4.004 1.00 91.69 273 THR A C 1
ATOM 2075 O O . THR A 1 273 ? 3.919 10.611 -3.419 1.00 91.69 273 THR A O 1
ATOM 2078 N N . ALA A 1 274 ? 2.359 11.224 -4.911 1.00 94.56 274 ALA A N 1
ATOM 2079 C CA . ALA A 1 274 ? 2.117 9.906 -5.470 1.00 94.56 274 ALA A CA 1
ATOM 2080 C C . ALA A 1 274 ? 2.987 9.705 -6.720 1.00 94.56 274 ALA A C 1
ATOM 2082 O O . ALA A 1 274 ? 2.902 10.455 -7.695 1.00 94.56 274 ALA A O 1
ATOM 2083 N N . VAL A 1 275 ? 3.831 8.673 -6.703 1.00 95.88 275 VAL A N 1
ATOM 2084 C CA . VAL A 1 275 ? 4.587 8.226 -7.878 1.00 95.88 275 VAL A CA 1
ATOM 2085 C C . VAL A 1 275 ? 3.777 7.164 -8.602 1.00 95.88 275 VAL A C 1
ATOM 2087 O O . VAL A 1 275 ? 3.477 6.120 -8.021 1.00 95.88 275 VAL A O 1
ATOM 2090 N N . LEU A 1 276 ? 3.453 7.411 -9.871 1.00 97.06 276 LEU A N 1
ATOM 2091 C CA . LEU A 1 276 ? 2.561 6.557 -10.651 1.00 97.06 276 LEU A CA 1
ATOM 2092 C C . LEU A 1 276 ? 3.340 5.733 -11.672 1.00 97.06 276 LEU A C 1
ATOM 2094 O O . LEU A 1 276 ? 4.024 6.276 -12.544 1.00 97.06 276 LEU A O 1
ATOM 2098 N N . VAL A 1 277 ? 3.211 4.411 -11.601 1.00 97.62 277 VAL A N 1
ATOM 2099 C CA . VAL A 1 277 ? 3.871 3.471 -12.512 1.00 97.62 277 VAL A CA 1
ATOM 2100 C C . VAL A 1 277 ? 2.847 2.484 -13.059 1.00 97.62 277 VAL A C 1
ATOM 2102 O O . VAL A 1 277 ? 2.088 1.887 -12.305 1.00 97.62 277 VAL A O 1
ATOM 2105 N N . ARG A 1 278 ? 2.850 2.252 -14.372 1.00 97.38 278 ARG A N 1
ATOM 2106 C CA . ARG A 1 278 ? 2.068 1.180 -15.006 1.00 97.38 278 ARG A CA 1
ATOM 2107 C C . ARG A 1 278 ? 2.947 -0.039 -15.254 1.00 97.38 278 ARG A C 1
ATOM 2109 O O . ARG A 1 278 ? 4.067 0.112 -15.740 1.00 97.38 278 ARG A O 1
ATOM 2116 N N . LYS A 1 279 ? 2.441 -1.245 -15.016 1.00 97.44 279 LYS A N 1
ATOM 2117 C CA . LYS A 1 279 ? 3.076 -2.495 -15.448 1.00 97.44 279 LYS A CA 1
ATOM 2118 C C . LYS A 1 279 ? 2.884 -2.654 -16.959 1.00 97.44 279 LYS A C 1
ATOM 2120 O O . LYS A 1 279 ? 1.807 -3.013 -17.427 1.00 97.44 279 LYS A O 1
ATOM 2125 N N . ALA A 1 280 ? 3.912 -2.325 -17.735 1.00 95.50 280 ALA A N 1
ATOM 2126 C CA . ALA A 1 280 ? 3.848 -2.279 -19.194 1.00 95.50 280 ALA A CA 1
ATOM 2127 C C . ALA A 1 280 ? 4.057 -3.650 -19.851 1.00 95.50 280 ALA A C 1
ATOM 2129 O O . ALA A 1 280 ? 3.478 -3.914 -20.901 1.00 95.50 280 ALA A O 1
ATOM 2130 N N . CYS A 1 281 ? 4.870 -4.512 -19.243 1.00 94.56 281 CYS A N 1
ATOM 2131 C CA . CYS A 1 281 ? 5.124 -5.873 -19.707 1.00 94.56 281 CYS A CA 1
ATOM 2132 C C . CYS A 1 281 ? 5.398 -6.807 -18.516 1.00 94.56 281 CYS A C 1
ATOM 2134 O O . CYS A 1 281 ? 5.629 -6.314 -17.406 1.00 94.56 281 CYS A O 1
ATOM 2136 N N . PRO A 1 282 ? 5.381 -8.140 -18.711 1.00 96.25 282 PRO A N 1
ATOM 2137 C CA . PRO A 1 282 ? 5.705 -9.087 -17.651 1.00 96.25 282 PRO A CA 1
ATOM 2138 C C . PRO A 1 282 ? 7.075 -8.807 -17.030 1.00 96.25 282 PRO A C 1
ATOM 2140 O O . PRO A 1 282 ? 8.044 -8.498 -17.726 1.00 96.25 282 PRO A O 1
ATOM 2143 N N . THR A 1 283 ? 7.173 -8.940 -15.708 1.00 97.81 283 THR A N 1
ATOM 2144 C CA . THR A 1 283 ? 8.465 -8.827 -15.029 1.00 97.81 283 THR A CA 1
ATOM 2145 C C . THR A 1 283 ? 9.324 -10.049 -15.389 1.00 97.81 283 THR A C 1
ATOM 2147 O O . THR A 1 283 ? 8.831 -11.175 -15.267 1.00 97.81 283 THR A O 1
ATOM 2150 N N . PRO A 1 284 ? 10.603 -9.886 -15.783 1.00 97.94 284 PRO A N 1
ATOM 2151 C CA . PRO A 1 284 ? 11.492 -11.020 -16.034 1.00 97.94 284 PRO A CA 1
ATOM 2152 C C . PRO A 1 284 ? 11.583 -11.976 -14.833 1.00 97.94 284 PRO A C 1
ATOM 2154 O O . PRO A 1 284 ? 11.606 -11.533 -13.685 1.00 97.94 284 PRO A O 1
ATOM 2157 N N . HIS A 1 285 ? 11.686 -13.287 -15.083 1.00 95.44 285 HIS A N 1
ATOM 2158 C CA . HIS A 1 285 ? 11.678 -14.322 -14.032 1.00 95.44 285 HIS A CA 1
ATOM 2159 C C . HIS A 1 285 ? 12.810 -14.196 -13.000 1.00 95.44 285 HIS A C 1
ATOM 2161 O O . HIS A 1 285 ? 12.669 -14.660 -11.872 1.00 95.44 285 HIS A O 1
ATOM 2167 N N . GLN A 1 286 ? 13.924 -13.553 -13.358 1.00 96.62 286 GLN A N 1
ATOM 2168 C CA . GLN A 1 286 ? 15.024 -13.291 -12.425 1.00 96.62 286 GLN A CA 1
ATOM 2169 C C . GLN A 1 286 ? 14.650 -12.308 -11.299 1.00 96.62 286 GLN A C 1
ATOM 2171 O O . GLN A 1 286 ? 15.362 -12.243 -10.295 1.00 96.62 286 GLN A O 1
ATOM 2176 N N . TYR A 1 287 ? 13.550 -11.561 -11.457 1.00 97.69 287 TYR A N 1
ATOM 2177 C CA . TYR A 1 287 ? 13.044 -10.596 -10.487 1.00 97.69 287 TYR A CA 1
ATOM 2178 C C . TYR A 1 287 ? 11.719 -11.062 -9.852 1.00 97.69 287 TYR A C 1
ATOM 2180 O O . TYR A 1 287 ? 10.855 -11.600 -10.557 1.00 97.69 287 TYR A O 1
ATOM 2188 N N . PRO A 1 288 ? 11.514 -10.818 -8.547 1.00 97.69 288 PRO A N 1
ATOM 2189 C CA . PRO A 1 288 ? 12.458 -10.167 -7.631 1.00 97.69 288 PRO A CA 1
ATOM 2190 C C . PRO A 1 288 ? 13.662 -11.071 -7.329 1.00 97.69 288 PRO A C 1
ATOM 2192 O O . PRO A 1 288 ? 13.563 -12.296 -7.406 1.00 97.69 288 PRO A O 1
ATOM 2195 N N . ARG A 1 289 ? 14.821 -10.488 -7.019 1.00 98.00 289 ARG A N 1
ATOM 2196 C CA . ARG A 1 289 ? 15.996 -11.237 -6.544 1.00 98.00 289 ARG A CA 1
ATOM 2197 C C . ARG A 1 289 ? 15.754 -11.789 -5.135 1.00 98.00 289 ARG A C 1
ATOM 2199 O O . ARG A 1 289 ? 14.777 -11.436 -4.484 1.00 98.00 289 ARG A O 1
ATOM 2206 N N . GLU A 1 290 ? 16.659 -12.653 -4.681 1.00 97.31 290 GLU A N 1
ATOM 2207 C CA . GLU A 1 290 ? 16.586 -13.297 -3.363 1.00 97.31 290 GLU A CA 1
ATOM 2208 C C . GLU A 1 290 ? 16.371 -12.305 -2.202 1.00 97.31 290 GLU A C 1
ATOM 2210 O O . GLU A 1 290 ? 16.861 -11.167 -2.273 1.00 97.31 290 GLU A O 1
ATOM 2215 N N . PRO A 1 291 ? 15.702 -12.728 -1.107 1.00 97.44 291 PRO A N 1
ATOM 2216 C CA . PRO A 1 291 ? 15.441 -11.880 0.049 1.00 97.44 291 PRO A CA 1
ATOM 2217 C C . PRO A 1 291 ? 16.659 -11.078 0.525 1.00 97.44 291 PRO A C 1
ATOM 2219 O O . PRO A 1 291 ? 17.740 -11.610 0.779 1.00 97.44 291 PRO A O 1
ATOM 2222 N N . GLY A 1 292 ? 16.483 -9.761 0.644 1.00 94.62 292 GLY A N 1
ATOM 2223 C CA . GLY A 1 292 ? 17.512 -8.816 1.082 1.00 94.62 292 GLY A CA 1
ATOM 2224 C C . GLY A 1 292 ? 18.480 -8.349 -0.011 1.00 94.62 292 GLY A C 1
ATOM 2225 O O . GLY A 1 292 ? 19.173 -7.350 0.193 1.00 94.62 292 GLY A O 1
ATOM 2226 N N . VAL A 1 293 ? 18.531 -8.991 -1.183 1.00 97.06 293 VAL A N 1
ATOM 2227 C CA . VAL A 1 293 ? 19.340 -8.500 -2.314 1.00 97.06 293 VAL A CA 1
ATOM 2228 C C . VAL A 1 293 ? 18.842 -7.145 -2.832 1.00 97.06 293 VAL A C 1
ATOM 2230 O O . VAL A 1 293 ? 19.698 -6.270 -2.983 1.00 97.06 293 VAL A O 1
ATOM 2233 N N . PRO A 1 294 ? 17.526 -6.911 -3.036 1.00 96.12 294 PRO A N 1
ATOM 2234 C CA . PRO A 1 294 ? 17.031 -5.613 -3.496 1.00 96.12 294 PRO A CA 1
ATOM 2235 C C . PRO A 1 294 ? 17.460 -4.453 -2.592 1.00 96.12 294 PRO A C 1
ATOM 2237 O O . PRO A 1 294 ? 17.900 -3.428 -3.094 1.00 96.12 294 PRO A O 1
ATOM 2240 N N . GLY A 1 295 ? 17.418 -4.638 -1.268 1.00 94.00 295 GLY A N 1
ATOM 2241 C CA . GLY A 1 295 ? 17.827 -3.607 -0.310 1.00 94.00 295 GLY A CA 1
ATOM 2242 C C . GLY A 1 295 ? 19.342 -3.382 -0.240 1.00 94.00 295 GLY A C 1
ATOM 2243 O O . GLY A 1 295 ? 19.784 -2.243 -0.164 1.00 94.00 295 GLY A O 1
ATOM 2244 N N . ARG A 1 296 ? 20.158 -4.447 -0.289 1.00 95.56 296 ARG A N 1
ATOM 2245 C CA . ARG A 1 296 ? 21.631 -4.322 -0.204 1.00 95.56 296 ARG A CA 1
ATOM 2246 C C . ARG A 1 296 ? 22.278 -3.842 -1.498 1.00 95.56 296 ARG A C 1
ATOM 2248 O O . ARG A 1 296 ? 23.323 -3.203 -1.461 1.00 95.56 296 ARG A O 1
ATOM 2255 N N . LYS A 1 297 ? 21.720 -4.245 -2.639 1.00 95.50 297 LYS A N 1
ATOM 2256 C CA . LYS A 1 297 ? 22.219 -3.913 -3.977 1.00 95.50 297 LYS A CA 1
ATOM 2257 C C . LYS A 1 297 ? 21.038 -3.509 -4.857 1.00 95.50 297 LYS A C 1
ATOM 2259 O O . LYS A 1 297 ? 20.609 -4.321 -5.691 1.00 95.50 297 LYS A O 1
ATOM 2264 N N . PRO A 1 298 ? 20.495 -2.297 -4.662 1.00 94.25 298 PRO A N 1
ATOM 2265 C CA . PRO A 1 298 ? 19.384 -1.807 -5.460 1.00 94.25 298 PRO A CA 1
ATOM 2266 C C . PRO A 1 298 ? 19.672 -1.861 -6.959 1.00 94.25 298 PRO A C 1
ATOM 2268 O O . PRO A 1 298 ? 20.823 -1.851 -7.402 1.00 94.25 298 PRO A O 1
ATOM 2271 N N . LEU A 1 299 ? 18.613 -1.970 -7.757 1.00 89.50 299 LEU A N 1
ATOM 2272 C CA . LEU A 1 299 ? 18.747 -1.791 -9.195 1.00 89.50 299 LEU A CA 1
ATOM 2273 C C . LEU A 1 299 ? 19.047 -0.310 -9.439 1.00 89.50 299 LEU A C 1
ATOM 2275 O O . LEU A 1 299 ? 18.207 0.505 -9.082 1.00 89.50 299 LEU A O 1
ATOM 2279 N N . CYS A 1 300 ? 20.211 -0.036 -10.043 1.00 80.31 300 CYS A N 1
ATOM 2280 C CA . CYS A 1 300 ? 20.767 1.284 -10.396 1.00 80.31 300 CYS A CA 1
ATOM 2281 C C . CYS A 1 300 ? 20.940 2.313 -9.258 1.00 80.31 300 CYS A C 1
ATOM 2283 O O . CYS A 1 300 ? 20.000 2.625 -8.492 1.00 80.31 300 CYS A O 1
#

Radius of gyration: 22.73 Å; Cα contacts (8 Å, |Δi|>4): 511; chains: 1; bounding box: 52×88×53 Å

Sequence (300 aa):
MSRRLLIRSLAQRAAAPATPCTEAAPKFVNLPAEQQQQIDAYLDILLEWNKKLNLISRAVTEKSEAYSRHVDDSLALLPAIDRCLAQQRQYLEQHPPRADAEQQQWQP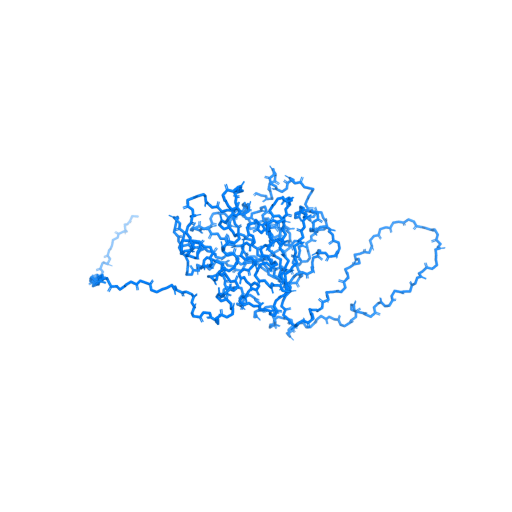RRNSRGSNSSSSDARPYKATATGGPRVVDVGSGAGLPGIILAIVRPEWEVTLLDSLQKRCKFTQAAVEAAGLTNVRVHCARAELAGRDPALRDQYDLAVARAVAELRVLAELCLPLVRTGGHWVAAKGAAPQDEVAGAKTAVIKVGGKLLGLEEVDSEGPEGPRTAVLVRKACPTPHQYPREPGVPGRKPLC

InterPro domains:
  IPR003682 rRNA small subunit methyltransferase G [MF_00074] (28-276)
  IPR003682 rRNA small subunit methyltransferase G [PF02527] (35-83)
  IPR003682 rRNA small subunit methyltransferase G [PF02527] (133-258)
  IPR003682 rRNA small subunit methyltransferase G [PTHR31760] (21-299)
  IPR003682 rRNA small subunit methyltransferase G [TIGR00138] (133-265)
  IPR029063 S-adenosyl-L-methionine-dependent methyltransferase superfamily [G3DSA:3.40.50.150] (21-300)
  IPR029063 S-adenosyl-L-methionine-dependent methyltransferase superfamily [SSF53335] (27-299)

Foldseek 3Di:
DDDDDDDDDDDDDDDDDDDDDDPDDQPDDPAPPLLVQLLVLLLVLLLVVCVVDVLDDPVPNDPVSCCQAFLSLLRLCVVVQVVLVVQLVVVCVVPPPDPVLVPPPDDDDDDDDDDDDDDPPQDDQDQDPLNAFEEEEAQCRSPPPQSSCCSRCVSYQYEYEHQDVSSLVSVVVSCVSSVRPRYHYDHHFLQVQLLDSVQFQHGQEYEYEDDDQPLLVLLSTLRRHHASHKYKYKAAPDCPVSCVVNCQSNVQQQKDWPDKDFTPGADPRGTMIITIIGRNDHGPNCTPPDPPCCVVPGDD

Secondary structure (DSSP, 8-state):
-------------PPPPPPP------SS----HHHHHHHHHHHHHHHHHHTTS-SS-TT--SHHHHIIIIIHHHHTTHHHHHHH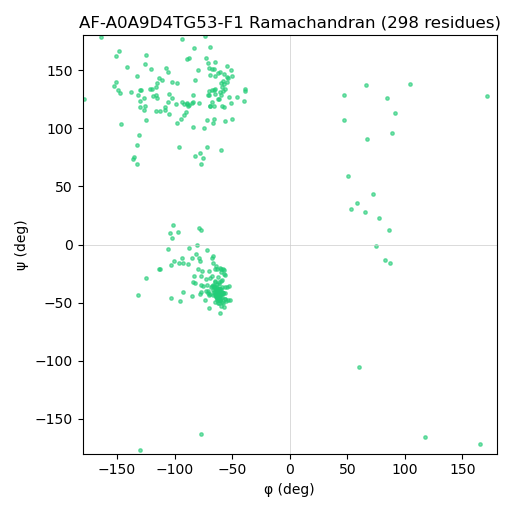HHHHHHHHHHSPPPGGGT------PPP-----------PPPPPPTTSSPEEEEET-TTTTTHHHHHHH-TTSEEEEEES-HHHHHHHHHHHHHTT-SSEEEEES-HHHHTT-TTTTT-EEEEEEESSS-HHHHHHHHTTTEEEEEEEEEEE-S-THHHHHHHHHHHHHTTEEEEEEEEEEEEETTEEEEEEEEEE-SPPPTT-SPSTTHHHHS---

Organism: Chlorella vulgaris (NCBI:txid3077)

Mean predicted aligned error: 10.55 Å

Solvent-accessible surface area (backbone atoms only — not comparable to full-atom values): 17074 Å² total; per-residue (Å²): 140,81,89,88,84,85,88,77,89,81,79,91,77,82,82,78,84,82,83,83,88,72,88,79,71,78,92,77,70,94,61,58,70,67,48,47,52,28,50,51,39,28,48,53,50,47,50,60,48,40,77,81,40,90,56,61,68,84,84,58,77,48,69,71,55,44,38,62,70,46,49,41,50,36,56,35,45,44,70,60,50,52,52,53,53,50,54,34,50,55,50,41,74,77,52,62,78,68,72,73,72,77,66,71,72,86,71,86,76,79,89,72,93,80,88,84,84,88,78,87,79,74,72,74,78,76,81,52,97,68,73,34,57,35,34,34,17,50,45,13,52,68,30,45,45,44,52,61,52,36,59,80,33,68,50,30,42,31,34,36,27,25,63,50,67,70,38,42,54,48,38,49,54,30,35,58,61,32,68,51,83,41,60,44,80,44,80,41,50,47,32,55,44,20,64,34,81,92,40,29,43,60,18,45,30,25,37,35,39,89,69,69,58,60,23,32,43,33,45,42,41,41,25,24,23,18,68,61,16,32,38,42,37,54,41,56,43,82,53,61,66,57,50,62,50,14,50,64,23,29,47,69,34,18,32,40,83,74,51,75,42,79,32,87,32,74,52,100,77,35,46,25,26,40,40,38,29,34,23,72,40,76,43,50,86,75,44,31,48,64,82,66,41,43,76,76,58,48,43,111

pLDDT: mean 82.08, std 22.84, range [25.92, 98.62]